Protein AF-A0A1F6GL13-F1 (afdb_monomer)

Structure (mmCIF, N/CA/C/O backbone):
data_AF-A0A1F6GL13-F1
#
_entry.id   AF-A0A1F6GL13-F1
#
loop_
_atom_site.group_PDB
_atom_site.id
_atom_site.type_symbol
_atom_site.label_atom_id
_atom_site.label_alt_id
_atom_site.label_comp_id
_atom_site.label_asym_id
_atom_site.label_entity_id
_atom_site.label_seq_id
_atom_site.pdbx_PDB_ins_code
_atom_site.Cartn_x
_atom_site.Cartn_y
_atom_site.Cartn_z
_atom_site.occupancy
_atom_site.B_iso_or_equiv
_atom_site.auth_seq_id
_atom_site.auth_comp_id
_atom_site.auth_asym_id
_atom_site.auth_atom_id
_atom_site.pdbx_PDB_model_num
ATOM 1 N N . MET A 1 1 ? 15.039 -23.334 -16.447 1.00 34.41 1 MET A N 1
ATOM 2 C CA . MET A 1 1 ? 13.831 -22.725 -17.042 1.00 34.41 1 MET A CA 1
ATOM 3 C C . MET A 1 1 ? 14.325 -21.442 -17.691 1.00 34.41 1 MET A C 1
ATOM 5 O O . MET A 1 1 ? 15.074 -20.741 -17.029 1.00 34.41 1 MET A O 1
ATOM 9 N N . ALA A 1 2 ? 14.119 -21.240 -18.992 1.00 30.17 2 ALA A N 1
ATOM 10 C CA . ALA A 1 2 ? 14.695 -20.088 -19.689 1.00 30.17 2 ALA A CA 1
ATOM 11 C C . ALA A 1 2 ? 13.962 -18.805 -19.269 1.00 30.17 2 ALA A C 1
ATOM 13 O O . ALA A 1 2 ? 12.734 -18.801 -19.251 1.00 30.17 2 ALA A O 1
ATOM 14 N N . PHE A 1 3 ? 14.716 -17.762 -18.923 1.00 38.62 3 PHE A N 1
ATOM 15 C CA . PHE A 1 3 ? 14.195 -16.425 -18.648 1.00 38.62 3 PHE A CA 1
ATOM 16 C C . PHE A 1 3 ? 13.663 -15.820 -19.950 1.00 38.62 3 PHE A C 1
ATOM 18 O O . PHE A 1 3 ? 14.332 -15.897 -20.984 1.00 38.62 3 PHE A O 1
ATOM 25 N N . GLN A 1 4 ? 12.459 -15.258 -19.911 1.00 42.59 4 GLN A N 1
ATOM 26 C CA . GLN A 1 4 ? 11.822 -14.644 -21.068 1.00 42.59 4 GLN A CA 1
ATOM 27 C C . GLN A 1 4 ? 11.869 -13.129 -20.866 1.00 42.59 4 GLN A C 1
ATOM 29 O O . GLN A 1 4 ? 11.060 -12.575 -20.135 1.00 42.59 4 GLN A O 1
ATOM 34 N N . ILE A 1 5 ? 12.871 -12.470 -21.456 1.00 47.72 5 ILE A N 1
ATOM 35 C CA . ILE A 1 5 ? 12.827 -11.013 -21.599 1.00 47.72 5 ILE A CA 1
ATOM 36 C C . ILE A 1 5 ? 11.862 -10.743 -22.741 1.00 47.72 5 ILE A C 1
ATOM 38 O O . ILE A 1 5 ? 12.074 -11.188 -23.870 1.00 47.72 5 ILE A O 1
ATOM 42 N N . ASN A 1 6 ? 10.772 -10.080 -22.402 1.00 52.25 6 ASN A N 1
ATOM 43 C CA . ASN A 1 6 ? 9.604 -9.965 -23.252 1.00 52.25 6 ASN A CA 1
ATOM 44 C C . ASN A 1 6 ? 9.789 -8.961 -24.406 1.00 52.25 6 ASN A C 1
ATOM 46 O O . ASN A 1 6 ? 9.224 -9.190 -25.475 1.00 52.25 6 ASN A O 1
ATOM 50 N N . SER A 1 7 ? 10.652 -7.942 -24.262 1.00 59.50 7 SER A N 1
ATOM 51 C CA . SER A 1 7 ? 10.962 -6.998 -25.347 1.00 59.50 7 SER A CA 1
ATOM 52 C C . SER A 1 7 ? 12.452 -6.621 -25.460 1.00 59.50 7 SER A C 1
ATOM 54 O O . SER A 1 7 ? 13.015 -5.989 -24.559 1.00 59.50 7 SER A O 1
ATOM 56 N N . PRO A 1 8 ? 13.104 -6.907 -26.607 1.00 63.91 8 PRO A N 1
ATOM 57 C CA . PRO A 1 8 ? 14.410 -6.347 -26.974 1.00 63.91 8 PRO A CA 1
ATOM 58 C C . PRO A 1 8 ? 14.454 -4.809 -26.975 1.00 63.91 8 PRO A C 1
ATOM 60 O O . PRO A 1 8 ? 15.525 -4.222 -26.835 1.00 63.91 8 PRO A O 1
ATOM 63 N N . GLU A 1 9 ? 13.302 -4.145 -27.106 1.00 64.25 9 GLU A N 1
ATOM 64 C CA . GLU A 1 9 ? 13.200 -2.684 -27.150 1.00 64.25 9 GLU A CA 1
ATOM 65 C C . GLU A 1 9 ? 13.456 -2.050 -25.779 1.00 64.25 9 GLU A C 1
ATOM 67 O O . GLU A 1 9 ? 14.081 -0.992 -25.700 1.00 64.25 9 GLU A O 1
ATOM 72 N N . LEU A 1 10 ? 13.023 -2.698 -24.690 1.00 66.06 10 LEU A N 1
ATOM 73 C CA . LEU A 1 10 ? 13.329 -2.247 -23.330 1.00 66.06 10 LEU A CA 1
ATOM 74 C C . LEU A 1 10 ? 14.827 -2.382 -23.027 1.00 66.06 10 LEU A C 1
ATOM 76 O O . LEU A 1 10 ? 15.403 -1.506 -22.392 1.00 66.06 10 LEU A O 1
ATOM 80 N N . LEU A 1 11 ? 15.496 -3.419 -23.534 1.00 62.91 11 LEU A N 1
ATOM 81 C CA . LEU A 1 11 ? 16.941 -3.595 -23.348 1.00 62.91 11 LEU A CA 1
ATOM 82 C C . LEU A 1 11 ? 17.763 -2.499 -24.040 1.00 62.91 11 LEU A C 1
ATOM 84 O O . LEU A 1 11 ? 18.617 -1.883 -23.407 1.00 62.91 11 LEU A O 1
ATOM 88 N N . ASP A 1 12 ? 17.454 -2.189 -25.301 1.00 64.44 12 ASP A N 1
ATOM 89 C CA . ASP A 1 12 ? 18.117 -1.111 -26.054 1.00 64.44 12 ASP A CA 1
ATOM 90 C C . ASP A 1 12 ? 17.902 0.278 -25.404 1.00 64.44 12 ASP A C 1
ATOM 92 O O . ASP A 1 12 ? 18.692 1.208 -25.585 1.00 64.44 12 ASP A O 1
ATOM 96 N N . ARG A 1 13 ? 16.832 0.461 -24.615 1.00 64.44 13 ARG A N 1
ATOM 97 C CA . ARG A 1 13 ? 16.617 1.675 -23.804 1.00 64.44 13 ARG A CA 1
ATOM 98 C C . ARG A 1 13 ? 17.527 1.721 -22.569 1.00 64.44 13 ARG A C 1
ATOM 100 O O . ARG A 1 13 ? 18.078 2.785 -22.293 1.00 64.44 13 ARG A O 1
ATOM 107 N N . LEU A 1 14 ? 17.725 0.603 -21.862 1.00 61.84 14 LEU A N 1
ATOM 108 C CA . LEU A 1 14 ? 18.570 0.556 -20.658 1.00 61.84 14 LEU A CA 1
ATOM 109 C C . LEU A 1 14 ? 20.015 0.959 -20.970 1.00 61.84 14 LEU A C 1
ATOM 111 O O . LEU A 1 14 ? 20.573 1.801 -20.267 1.00 61.84 14 LEU A O 1
ATOM 115 N N . ASP A 1 15 ? 20.574 0.423 -22.059 1.00 60.12 15 ASP A N 1
ATOM 116 C CA . ASP A 1 15 ? 21.943 0.717 -22.504 1.00 60.12 15 ASP A CA 1
ATOM 117 C C . ASP A 1 15 ? 22.133 2.199 -22.899 1.00 60.12 15 ASP A C 1
ATOM 119 O O . ASP A 1 15 ? 23.222 2.769 -22.752 1.00 60.12 15 ASP A O 1
ATOM 123 N N . ARG A 1 16 ? 21.064 2.872 -23.349 1.00 60.59 16 ARG A N 1
ATOM 124 C CA . ARG A 1 16 ? 21.069 4.315 -23.646 1.00 60.59 16 ARG A CA 1
ATOM 125 C C . ARG A 1 16 ? 20.916 5.179 -22.392 1.00 60.59 16 ARG A C 1
ATOM 127 O O . ARG A 1 16 ? 21.594 6.203 -22.283 1.00 60.59 16 ARG A O 1
ATOM 134 N N . GLU A 1 17 ? 20.098 4.752 -21.432 1.00 57.56 17 GLU A N 1
ATOM 135 C CA . GLU A 1 17 ? 19.858 5.466 -20.169 1.00 57.56 17 GLU A CA 1
ATOM 136 C C . GLU A 1 17 ? 21.070 5.419 -19.225 1.00 57.56 17 GLU A C 1
ATOM 138 O O . GLU A 1 17 ? 21.349 6.387 -18.509 1.00 57.56 17 GLU A O 1
ATOM 143 N N . THR A 1 18 ? 21.883 4.353 -19.301 1.00 50.44 18 THR A N 1
ATOM 144 C CA . THR A 1 18 ? 23.164 4.231 -18.577 1.00 50.44 18 THR A CA 1
ATOM 145 C C . THR A 1 18 ? 24.121 5.406 -18.776 1.00 50.44 18 THR A C 1
ATOM 147 O O . THR A 1 18 ? 25.038 5.581 -17.972 1.00 50.44 18 THR A O 1
ATOM 150 N N . ALA A 1 19 ? 23.916 6.228 -19.807 1.00 48.91 19 ALA A N 1
ATOM 151 C CA . ALA A 1 19 ? 24.748 7.381 -20.102 1.00 48.91 19 ALA A CA 1
ATOM 152 C C . ALA A 1 19 ? 24.324 8.690 -19.403 1.00 48.91 19 ALA A C 1
ATOM 154 O O . ALA A 1 19 ? 25.106 9.642 -19.468 1.00 48.91 19 ALA A O 1
ATOM 155 N N . ARG A 1 20 ? 23.125 8.803 -18.791 1.00 53.56 20 ARG A N 1
ATOM 156 C CA . ARG A 1 20 ? 22.569 10.135 -18.451 1.00 53.56 20 ARG A CA 1
ATOM 157 C C . ARG A 1 20 ? 22.087 10.387 -17.014 1.00 53.56 20 ARG A C 1
ATOM 159 O O . ARG A 1 20 ? 22.362 11.494 -16.559 1.00 53.56 20 ARG A O 1
ATOM 166 N N . GLN A 1 21 ? 21.489 9.455 -16.256 1.00 56.75 21 GLN A N 1
ATOM 167 C CA . GLN A 1 21 ? 21.133 9.684 -14.829 1.00 56.75 21 GLN A CA 1
ATOM 168 C C . GLN A 1 21 ? 21.087 8.380 -13.997 1.00 56.75 21 GLN A C 1
ATOM 170 O O . GLN A 1 21 ? 20.519 7.380 -14.425 1.00 56.75 21 GLN A O 1
ATOM 175 N N . SER A 1 22 ? 21.656 8.373 -12.781 1.00 57.56 22 SER A N 1
ATOM 176 C CA . SER A 1 22 ? 21.732 7.180 -11.905 1.00 57.56 22 SER A CA 1
ATOM 177 C C . SER A 1 22 ? 20.378 6.687 -11.381 1.00 57.56 22 SER A C 1
ATOM 179 O O . SER A 1 22 ? 20.183 5.488 -11.174 1.00 57.56 22 SER A O 1
ATOM 181 N N . ASP A 1 23 ? 19.447 7.612 -11.169 1.00 59.38 23 ASP A N 1
ATOM 182 C CA . ASP A 1 23 ? 18.213 7.363 -10.420 1.00 59.38 23 ASP A CA 1
ATOM 183 C C . ASP A 1 23 ? 17.126 6.749 -11.316 1.00 59.38 23 ASP A C 1
ATOM 185 O O . ASP A 1 23 ? 16.497 5.744 -10.970 1.00 59.38 23 ASP A O 1
ATOM 189 N N . LEU A 1 24 ? 16.984 7.276 -12.538 1.00 64.62 24 LEU A N 1
ATOM 190 C CA . LEU A 1 24 ? 16.091 6.717 -13.557 1.00 64.62 24 LEU A CA 1
ATOM 191 C C . LEU A 1 24 ? 16.556 5.337 -14.021 1.00 64.62 24 LEU A C 1
ATOM 193 O O . LEU A 1 24 ? 15.728 4.440 -14.175 1.00 64.62 24 LEU A O 1
ATOM 197 N N . ARG A 1 25 ? 17.875 5.127 -14.125 1.00 68.06 25 ARG A N 1
ATOM 198 C CA . ARG A 1 25 ? 18.467 3.827 -14.453 1.00 68.06 25 ARG A CA 1
ATOM 199 C C . ARG A 1 25 ? 17.975 2.721 -13.524 1.00 68.06 25 ARG A C 1
ATOM 201 O O . ARG A 1 25 ? 17.567 1.676 -14.005 1.00 68.06 25 ARG A O 1
ATOM 208 N N . THR A 1 26 ? 17.977 2.941 -12.212 1.00 68.81 26 THR A N 1
ATOM 209 C CA . THR A 1 26 ? 17.555 1.918 -11.236 1.00 68.81 26 THR A CA 1
ATOM 210 C C . THR A 1 26 ? 16.094 1.512 -11.436 1.00 68.81 26 THR A C 1
ATOM 212 O O . THR A 1 26 ? 15.756 0.328 -11.406 1.00 68.81 26 THR A O 1
ATOM 215 N N . SER A 1 27 ? 15.229 2.498 -11.670 1.00 72.44 27 SER A N 1
ATOM 216 C CA . SER A 1 27 ? 13.803 2.266 -11.916 1.00 72.44 27 SER A CA 1
ATOM 217 C C . SER A 1 27 ? 13.569 1.551 -13.246 1.00 72.44 27 SER A C 1
ATOM 219 O O . SER A 1 27 ? 12.725 0.663 -13.336 1.00 72.44 27 SER A O 1
ATOM 221 N N . PHE A 1 28 ? 14.355 1.900 -14.262 1.00 73.06 28 PHE A N 1
ATOM 222 C CA . PHE A 1 28 ? 14.303 1.275 -15.574 1.00 73.06 28 PHE A CA 1
ATOM 223 C C . PHE A 1 28 ? 14.865 -0.158 -15.560 1.00 73.06 28 PHE A C 1
ATOM 225 O O . PHE A 1 28 ? 14.285 -1.057 -16.161 1.00 73.06 28 PHE A O 1
ATOM 232 N N . GLU A 1 29 ? 15.935 -0.415 -14.802 1.00 73.50 29 GLU A N 1
ATOM 233 C CA . GLU A 1 29 ? 16.442 -1.764 -14.537 1.00 73.50 29 GLU A CA 1
ATOM 234 C C . GLU A 1 29 ? 15.354 -2.631 -13.896 1.00 73.50 29 GLU A C 1
ATOM 236 O O . GLU A 1 29 ? 15.165 -3.759 -14.327 1.00 73.50 29 GLU A O 1
ATOM 241 N N . ASN A 1 30 ? 14.587 -2.119 -12.928 1.00 75.50 30 ASN A N 1
ATOM 242 C CA . ASN A 1 30 ? 13.482 -2.888 -12.337 1.00 75.50 30 ASN A CA 1
ATOM 243 C C . ASN A 1 30 ? 12.411 -3.268 -13.368 1.00 75.50 30 ASN A C 1
ATOM 245 O O . ASN A 1 30 ? 11.858 -4.358 -13.273 1.00 75.50 30 ASN A O 1
ATOM 249 N N . LEU A 1 31 ? 12.139 -2.396 -14.345 1.00 76.75 31 LEU A N 1
ATOM 250 C CA . LEU A 1 31 ? 11.224 -2.691 -15.448 1.00 76.75 31 LEU A CA 1
ATOM 251 C C . LEU A 1 31 ? 11.778 -3.772 -16.377 1.00 76.75 31 LEU A C 1
ATOM 253 O O . LEU A 1 31 ? 11.081 -4.727 -16.688 1.00 76.75 31 LEU A O 1
ATOM 257 N N . VAL A 1 32 ? 13.043 -3.659 -16.779 1.00 72.06 32 VAL A N 1
ATOM 258 C CA . VAL A 1 32 ? 13.708 -4.648 -17.646 1.00 72.06 32 VAL A CA 1
ATOM 259 C C . VAL A 1 32 ? 13.832 -6.016 -16.975 1.00 72.06 32 VAL A C 1
ATOM 261 O O . VAL A 1 32 ? 13.806 -7.047 -17.643 1.00 72.06 32 VAL A O 1
ATOM 264 N N . LEU A 1 33 ? 14.022 -6.027 -15.658 1.00 71.75 33 LEU A N 1
ATOM 265 C CA . LEU A 1 33 ? 14.187 -7.243 -14.870 1.00 71.75 33 LEU A CA 1
ATOM 266 C C . LEU A 1 33 ? 12.856 -7.901 -14.500 1.00 71.75 33 LEU A C 1
ATOM 268 O O . LEU A 1 33 ? 12.884 -8.995 -13.947 1.00 71.75 33 LEU A O 1
ATOM 272 N N . GLU A 1 34 ? 11.724 -7.249 -14.771 1.00 75.88 34 GLU A N 1
ATOM 273 C CA . GLU A 1 34 ? 10.386 -7.705 -14.406 1.00 75.88 34 GLU A CA 1
ATOM 274 C C . GLU A 1 34 ? 9.991 -8.998 -15.133 1.00 75.88 34 GLU A C 1
ATOM 276 O O . GLU A 1 34 ? 9.597 -8.986 -16.295 1.00 75.88 34 GLU A O 1
ATOM 281 N N . GLU A 1 35 ? 10.051 -10.126 -14.424 1.00 71.94 35 GLU A N 1
ATOM 282 C CA . GLU A 1 35 ? 9.684 -11.443 -14.964 1.00 71.94 35 GLU A CA 1
ATOM 283 C C . GLU A 1 35 ? 8.168 -11.685 -14.975 1.00 71.94 35 GLU A C 1
ATOM 285 O O . GLU A 1 35 ? 7.681 -12.559 -15.697 1.00 71.94 35 GLU A O 1
ATOM 290 N N . HIS A 1 36 ? 7.408 -10.933 -14.172 1.00 72.31 36 HIS A N 1
ATOM 291 C CA . HIS A 1 36 ? 5.982 -11.190 -13.958 1.00 72.31 36 HIS A CA 1
ATOM 292 C C . HIS A 1 36 ? 5.100 -10.270 -14.799 1.00 72.31 36 HIS A C 1
ATOM 294 O O . HIS A 1 36 ? 3.879 -10.409 -14.745 1.00 72.31 36 HIS A O 1
ATOM 300 N N . LEU A 1 37 ? 5.682 -9.360 -15.587 1.00 79.38 37 LEU A N 1
ATOM 301 C CA . LEU A 1 37 ? 4.947 -8.477 -16.486 1.00 79.38 37 LEU A CA 1
ATOM 3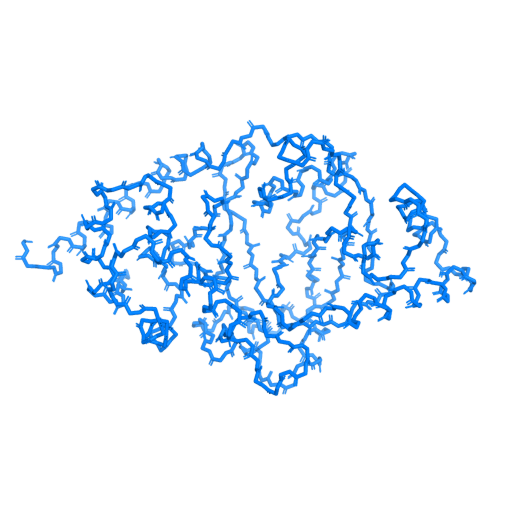02 C C . LEU A 1 37 ? 4.435 -9.268 -17.698 1.00 79.38 37 LEU A C 1
ATOM 304 O O . LEU A 1 37 ? 5.241 -9.779 -18.474 1.00 79.38 37 LEU A O 1
ATOM 308 N N . PRO A 1 38 ? 3.110 -9.385 -17.901 1.00 81.38 38 PRO A N 1
ATOM 309 C CA . PRO A 1 38 ? 2.587 -10.053 -19.088 1.00 81.38 38 PRO A CA 1
ATOM 310 C C . PRO A 1 38 ? 2.925 -9.280 -20.359 1.00 81.38 38 PRO A C 1
ATOM 312 O O . PRO A 1 38 ? 2.861 -8.049 -20.365 1.00 81.38 38 PRO A O 1
ATOM 315 N N . LEU A 1 39 ? 3.193 -10.009 -21.444 1.00 83.31 39 LEU A N 1
ATOM 316 C CA . LEU A 1 39 ? 3.513 -9.449 -22.761 1.00 83.31 39 LEU A CA 1
ATOM 317 C C . LEU A 1 39 ? 2.476 -8.418 -23.225 1.00 83.31 39 LEU A C 1
ATOM 319 O O . LEU A 1 39 ? 2.828 -7.365 -23.746 1.00 83.31 39 LEU A O 1
ATOM 323 N N . GLU A 1 40 ? 1.191 -8.691 -23.004 1.00 87.44 40 GLU A N 1
ATOM 324 C CA . GLU A 1 40 ? 0.100 -7.795 -23.387 1.00 87.44 40 GLU A CA 1
ATOM 325 C C . GLU A 1 40 ? 0.128 -6.480 -22.599 1.00 87.44 40 GLU A C 1
ATOM 327 O O . GLU A 1 40 ? -0.133 -5.412 -23.156 1.00 87.44 40 GLU A O 1
ATOM 332 N N . ARG A 1 41 ? 0.478 -6.549 -21.309 1.00 88.75 41 ARG A N 1
ATOM 333 C CA . ARG A 1 41 ? 0.603 -5.371 -20.444 1.00 88.75 41 ARG A CA 1
ATOM 334 C C . ARG A 1 41 ? 1.832 -4.550 -20.805 1.00 88.75 41 ARG A C 1
ATOM 336 O O . ARG A 1 41 ? 1.775 -3.324 -20.803 1.00 88.75 41 ARG A O 1
ATOM 343 N N . GLU A 1 42 ? 2.930 -5.225 -21.117 1.00 87.50 42 GLU A N 1
ATOM 344 C CA . GLU A 1 42 ? 4.151 -4.587 -21.589 1.00 87.50 42 GLU A CA 1
ATOM 345 C C . GLU A 1 42 ? 3.921 -3.842 -22.900 1.00 87.50 42 GLU A C 1
ATOM 347 O O . GLU A 1 42 ? 4.255 -2.664 -22.990 1.00 87.50 42 GLU A O 1
ATOM 352 N N . GLN A 1 43 ? 3.274 -4.479 -23.880 1.00 87.75 43 GLN A N 1
ATOM 353 C CA . GLN A 1 43 ? 2.963 -3.830 -25.152 1.00 87.75 43 GLN A CA 1
ATOM 354 C C . GLN A 1 43 ? 2.062 -2.607 -24.953 1.00 87.75 43 GLN A C 1
ATOM 356 O O . GLN A 1 43 ? 2.355 -1.542 -25.483 1.00 87.75 43 GLN A O 1
ATOM 361 N N . SER A 1 44 ? 1.011 -2.726 -24.137 1.00 91.19 44 SER A N 1
ATOM 362 C CA . SER A 1 44 ? 0.126 -1.599 -23.819 1.00 91.19 44 SER A CA 1
ATOM 363 C C . SER A 1 44 ? 0.876 -0.433 -23.158 1.00 91.19 44 SER A C 1
ATOM 365 O O . SER A 1 44 ? 0.644 0.733 -23.489 1.00 91.19 44 SER A O 1
ATOM 367 N N . TYR A 1 45 ? 1.831 -0.733 -22.271 1.00 90.44 45 TYR A N 1
ATOM 368 C CA . TYR A 1 45 ? 2.708 0.278 -21.685 1.00 90.44 45 TYR A CA 1
ATOM 369 C C . TYR A 1 45 ? 3.623 0.929 -22.728 1.00 90.44 45 TYR A C 1
ATOM 371 O O . TYR A 1 45 ? 3.743 2.149 -22.734 1.00 90.44 45 TYR A O 1
ATOM 379 N N . LEU A 1 46 ? 4.243 0.150 -23.618 1.00 87.00 46 LEU A N 1
ATOM 380 C CA . LEU A 1 46 ? 5.133 0.658 -24.670 1.00 87.00 46 LEU A CA 1
ATOM 381 C C . LEU A 1 46 ? 4.394 1.504 -25.716 1.00 87.00 46 LEU A C 1
ATOM 383 O O . LEU A 1 46 ? 4.953 2.486 -26.207 1.00 87.00 46 LEU A O 1
ATOM 387 N N . ASP A 1 47 ? 3.141 1.160 -26.012 1.00 88.88 47 ASP A N 1
ATOM 388 C CA . ASP A 1 47 ? 2.265 1.937 -26.890 1.00 88.88 47 ASP A CA 1
ATOM 389 C C . ASP A 1 47 ? 1.884 3.287 -26.254 1.00 88.88 47 ASP A C 1
ATOM 391 O O . ASP A 1 47 ? 1.737 4.286 -26.959 1.00 88.88 47 ASP A O 1
ATOM 395 N N . PHE A 1 48 ? 1.734 3.331 -24.922 1.00 90.06 48 PHE A N 1
ATOM 396 C CA . PHE A 1 48 ? 1.409 4.553 -24.176 1.00 90.06 48 PHE A CA 1
ATOM 397 C C . PHE A 1 48 ? 2.638 5.428 -23.902 1.00 90.06 48 PHE A C 1
ATOM 399 O O . PHE A 1 48 ? 2.584 6.650 -24.028 1.00 90.06 48 PHE A O 1
ATOM 406 N N . VAL A 1 49 ? 3.741 4.800 -23.498 1.00 85.12 49 VAL A N 1
ATOM 407 C CA . VAL A 1 49 ? 5.022 5.423 -23.165 1.00 85.12 49 VAL A CA 1
ATOM 408 C C . VAL A 1 49 ? 5.998 5.113 -24.306 1.00 85.12 49 VAL A C 1
ATOM 410 O O . VAL A 1 49 ? 6.792 4.157 -24.215 1.00 85.12 49 VAL A O 1
ATOM 413 N N . PRO A 1 50 ? 5.929 5.890 -25.410 1.00 70.56 50 PRO A N 1
ATOM 414 C CA . PRO A 1 50 ? 6.687 5.602 -26.613 1.00 70.56 50 PRO A CA 1
ATOM 415 C C . PRO A 1 50 ? 8.198 5.585 -26.337 1.00 70.56 50 PRO A C 1
ATOM 417 O O . PRO A 1 50 ? 8.658 6.171 -25.357 1.00 70.56 50 PRO A O 1
ATOM 420 N N . PRO A 1 51 ? 8.995 4.935 -27.204 1.00 58.97 51 PRO A N 1
ATOM 421 C CA . PRO A 1 51 ? 10.435 4.727 -27.012 1.00 58.97 51 PRO A CA 1
ATOM 422 C C . PRO A 1 51 ? 11.359 5.943 -27.017 1.00 58.97 51 PRO A C 1
ATOM 424 O O . PRO A 1 51 ? 12.559 5.787 -27.237 1.00 58.97 51 PRO A O 1
ATOM 427 N N . ASP A 1 52 ? 10.850 7.134 -26.728 1.00 59.50 52 ASP A N 1
ATOM 428 C CA . ASP A 1 52 ? 11.677 8.325 -26.617 1.00 59.50 52 ASP A CA 1
ATOM 429 C C . ASP A 1 52 ? 12.305 8.432 -25.216 1.00 59.50 52 ASP A C 1
ATOM 431 O O . ASP A 1 52 ? 11.624 8.625 -24.209 1.00 59.50 52 ASP A O 1
ATOM 435 N N . VAL A 1 53 ? 13.631 8.285 -25.161 1.00 53.84 53 VAL A N 1
ATOM 436 C CA . VAL A 1 53 ? 14.478 8.283 -23.950 1.00 53.84 53 VAL A CA 1
ATOM 437 C C . VAL A 1 53 ? 14.803 9.723 -23.521 1.00 53.84 53 VAL A C 1
ATOM 439 O O . VAL A 1 53 ? 15.944 10.080 -23.225 1.00 53.84 53 VAL A O 1
ATOM 442 N N . SER A 1 54 ? 13.810 10.605 -23.587 1.00 57.19 54 SER A N 1
ATOM 443 C CA . SER A 1 54 ? 13.968 11.983 -23.134 1.00 57.19 54 SER A CA 1
ATOM 444 C C . SER A 1 54 ? 13.734 12.069 -21.620 1.00 57.19 54 SER A C 1
ATOM 446 O O . SER A 1 54 ? 13.163 11.153 -21.020 1.00 57.19 54 SER A O 1
ATOM 448 N N . ASP A 1 55 ? 14.094 13.198 -21.000 1.00 59.66 55 ASP A N 1
ATOM 449 C CA . ASP A 1 55 ? 13.787 13.512 -19.590 1.00 59.66 55 ASP A CA 1
ATOM 450 C C . ASP A 1 55 ? 12.274 13.369 -19.250 1.00 59.66 55 ASP A C 1
ATOM 452 O O . ASP A 1 55 ? 11.865 13.439 -18.090 1.00 59.66 55 ASP A O 1
ATOM 456 N N . SER A 1 56 ? 11.425 13.152 -20.264 1.00 72.69 56 SER A N 1
ATOM 457 C CA . SER A 1 56 ? 9.995 12.883 -20.170 1.00 72.69 56 SER A CA 1
ATOM 458 C C . SER A 1 56 ? 9.594 11.478 -19.724 1.00 72.69 56 SER A C 1
ATOM 460 O O . SER A 1 56 ? 8.430 11.348 -19.355 1.00 72.69 56 SER A O 1
ATOM 462 N N . TRP A 1 57 ? 10.449 10.438 -19.740 1.00 78.19 57 TRP A N 1
ATOM 463 C CA . TRP A 1 57 ? 9.995 9.073 -19.369 1.00 78.19 57 TRP A CA 1
ATOM 464 C C . TRP A 1 57 ? 9.346 9.061 -17.981 1.00 78.19 57 TRP A C 1
ATOM 466 O O . TRP A 1 57 ? 8.257 8.520 -17.787 1.00 78.19 57 TRP A O 1
ATOM 476 N N . GLY A 1 58 ? 9.976 9.767 -17.037 1.00 79.69 58 GLY A N 1
ATOM 477 C CA . GLY A 1 58 ? 9.445 9.988 -15.699 1.00 79.69 58 GLY A CA 1
ATOM 478 C C . GLY A 1 58 ? 8.019 10.538 -15.700 1.00 79.69 58 GLY A C 1
ATOM 479 O O . GLY A 1 58 ? 7.151 10.026 -14.995 1.00 79.69 58 GLY A O 1
ATOM 480 N N . ALA A 1 59 ? 7.777 11.567 -16.513 1.00 83.75 59 ALA A N 1
ATOM 481 C CA . ALA A 1 59 ? 6.481 12.224 -16.645 1.00 83.75 59 ALA A CA 1
ATOM 482 C C . ALA A 1 59 ? 5.449 11.335 -17.357 1.00 83.75 59 ALA A C 1
ATOM 484 O O . ALA A 1 59 ? 4.343 11.171 -16.851 1.00 83.75 59 ALA A O 1
ATOM 485 N N . GLN A 1 60 ? 5.829 10.691 -18.461 1.00 86.94 60 GLN A N 1
ATOM 486 C CA . GLN A 1 60 ? 4.966 9.785 -19.223 1.00 86.94 60 GLN A CA 1
ATOM 487 C C . GLN A 1 60 ? 4.538 8.574 -18.393 1.00 86.94 60 GLN A C 1
ATOM 489 O O . GLN A 1 60 ? 3.389 8.150 -18.455 1.00 86.94 60 GLN A O 1
ATOM 494 N N . HIS A 1 61 ? 5.425 8.043 -17.547 1.00 87.25 61 HIS A N 1
ATOM 495 C CA . HIS A 1 61 ? 5.049 6.998 -16.599 1.00 87.25 61 HIS A CA 1
ATOM 496 C C . HIS A 1 61 ? 4.037 7.499 -15.563 1.00 87.25 61 HIS A C 1
ATOM 498 O O . HIS A 1 61 ? 3.117 6.772 -15.203 1.00 87.25 61 HIS A O 1
ATOM 504 N N . GLN A 1 62 ? 4.164 8.741 -15.077 1.00 88.12 62 GLN A N 1
ATOM 505 C CA . GLN A 1 62 ? 3.143 9.314 -14.188 1.00 88.12 62 GLN A CA 1
ATOM 506 C C . GLN A 1 62 ? 1.794 9.480 -14.897 1.00 88.12 62 GLN A C 1
ATOM 508 O O . GLN A 1 62 ? 0.761 9.231 -14.277 1.00 88.12 62 GLN A O 1
ATOM 513 N N . GLU A 1 63 ? 1.796 9.865 -16.174 1.00 91.31 63 GLU A N 1
ATOM 514 C CA . GLU A 1 63 ? 0.587 9.933 -17.003 1.00 91.31 63 GLU A CA 1
ATOM 515 C C . GLU A 1 63 ? -0.029 8.542 -17.193 1.00 91.31 63 GLU A C 1
ATOM 517 O O . GLU A 1 63 ? -1.216 8.364 -16.925 1.00 91.31 63 GLU A O 1
ATOM 522 N N . TYR A 1 64 ? 0.785 7.529 -17.507 1.00 92.69 64 TYR A N 1
ATOM 523 C CA . TYR A 1 64 ? 0.348 6.133 -17.579 1.00 92.69 64 TYR A CA 1
ATOM 524 C C . TYR A 1 64 ? -0.301 5.686 -16.265 1.00 92.69 64 TYR A C 1
ATOM 526 O O . TYR A 1 64 ? -1.404 5.139 -16.261 1.00 92.69 64 TYR A O 1
ATOM 534 N N . LEU A 1 65 ? 0.334 5.970 -15.122 1.00 92.00 65 LEU A N 1
ATOM 535 C CA . LEU A 1 65 ? -0.245 5.645 -13.823 1.00 92.00 65 LEU A CA 1
ATOM 536 C C . LEU A 1 65 ? -1.590 6.337 -13.621 1.00 92.00 65 LEU A C 1
ATOM 538 O O . LEU A 1 65 ? -2.513 5.688 -13.144 1.00 92.00 65 LEU A O 1
ATOM 542 N N . ALA A 1 66 ? -1.724 7.617 -13.965 1.00 91.62 66 ALA A N 1
ATOM 543 C CA . ALA A 1 66 ? -2.981 8.345 -13.817 1.00 91.62 66 ALA A CA 1
ATOM 544 C C . ALA A 1 66 ? -4.094 7.785 -14.724 1.00 91.62 66 ALA A C 1
ATOM 546 O O . ALA A 1 66 ? -5.240 7.678 -14.289 1.00 91.62 66 ALA A O 1
ATOM 547 N N . GLU A 1 67 ? -3.759 7.394 -15.955 1.00 92.81 67 GLU A N 1
ATOM 548 C CA . GLU A 1 67 ? -4.731 6.961 -16.965 1.00 92.81 67 GLU A CA 1
ATOM 549 C C . GLU A 1 67 ? -5.082 5.473 -16.926 1.00 92.81 67 GLU A C 1
ATOM 551 O O . GLU A 1 67 ? -6.153 5.093 -17.403 1.00 92.81 67 GLU A O 1
ATOM 556 N N . LYS A 1 68 ? -4.199 4.624 -16.393 1.00 92.94 68 LYS A N 1
ATOM 557 C CA . LYS A 1 68 ? -4.331 3.160 -16.483 1.00 92.94 68 LYS A CA 1
ATOM 558 C C . LYS A 1 68 ? -4.359 2.444 -15.139 1.00 92.94 68 LYS A C 1
ATOM 560 O O . LYS A 1 68 ? -4.907 1.344 -15.044 1.00 92.94 68 LYS A O 1
ATOM 565 N N . VAL A 1 69 ? -3.789 3.042 -14.090 1.00 91.00 69 VAL A N 1
ATOM 566 C CA . VAL A 1 69 ? -3.583 2.369 -12.794 1.00 91.00 69 VAL A CA 1
ATOM 567 C C . VAL A 1 69 ? -4.363 3.050 -11.664 1.00 91.00 69 VAL A C 1
ATOM 569 O O . VAL A 1 69 ? -5.171 2.420 -10.986 1.00 91.00 69 VAL A O 1
ATOM 572 N N . GLN A 1 70 ? -4.173 4.350 -11.465 1.00 90.56 70 GLN A N 1
ATOM 573 C CA . GLN A 1 70 ? -4.766 5.182 -10.411 1.00 90.56 70 GLN A CA 1
ATOM 574 C C . GLN A 1 70 ? -6.100 5.781 -10.870 1.00 90.56 70 GLN A C 1
ATOM 576 O O . GLN A 1 70 ? -6.335 6.985 -10.785 1.00 90.56 70 GLN A O 1
ATOM 581 N N . LEU A 1 71 ? -6.972 4.915 -11.385 1.00 88.81 71 LEU A N 1
ATOM 582 C CA . LEU A 1 71 ? -8.249 5.313 -11.965 1.00 88.81 71 LEU A CA 1
ATOM 583 C C . LEU A 1 71 ? -9.181 5.911 -10.909 1.00 88.81 71 LEU A C 1
ATOM 585 O O . LEU A 1 71 ? -9.170 5.504 -9.745 1.00 88.81 71 LEU A O 1
ATOM 589 N N . ALA A 1 72 ? -10.052 6.829 -11.326 1.00 85.19 72 ALA A N 1
ATOM 590 C CA . ALA A 1 72 ? -11.115 7.340 -10.468 1.00 85.19 72 ALA A CA 1
ATOM 591 C C . ALA A 1 72 ? -12.016 6.201 -9.957 1.00 85.19 72 ALA A C 1
ATOM 593 O O . ALA A 1 72 ? -12.232 5.196 -10.636 1.00 85.19 72 ALA A O 1
ATOM 594 N N . ASN A 1 73 ? -12.602 6.378 -8.771 1.00 76.19 73 ASN A N 1
ATOM 595 C CA . ASN A 1 73 ? -13.508 5.390 -8.170 1.00 76.19 73 ASN A CA 1
ATOM 596 C C . ASN A 1 73 ? -14.777 5.114 -9.005 1.00 76.19 73 ASN A C 1
ATOM 598 O O . ASN A 1 73 ? -15.416 4.084 -8.808 1.00 76.19 73 ASN A O 1
ATOM 602 N N . THR A 1 74 ? -15.123 6.011 -9.931 1.00 79.12 74 THR A N 1
ATOM 603 C CA . THR A 1 74 ? -16.237 5.893 -10.880 1.00 79.12 74 THR A CA 1
ATOM 604 C C . THR A 1 74 ? -15.868 5.169 -12.174 1.00 79.12 74 THR A C 1
ATOM 606 O O . THR A 1 74 ? -16.741 4.974 -13.020 1.00 79.12 74 THR A O 1
ATOM 609 N N . SER A 1 75 ? -14.603 4.780 -12.360 1.00 81.19 75 SER A N 1
ATOM 610 C CA . SER A 1 75 ? -14.171 4.057 -13.555 1.00 81.19 75 SER A CA 1
ATOM 611 C C . SER A 1 75 ? -14.889 2.711 -13.668 1.00 81.19 75 SER A C 1
ATOM 613 O O . SER A 1 75 ? -14.884 1.908 -12.734 1.00 81.19 75 SER A O 1
ATOM 615 N N . SER A 1 76 ? -15.478 2.445 -14.834 1.00 79.94 76 SER A N 1
ATOM 616 C CA . SER A 1 76 ? -16.076 1.146 -15.169 1.00 79.94 76 SER A CA 1
ATOM 617 C C . SER A 1 76 ? -15.027 0.079 -15.487 1.00 79.94 76 SER A C 1
ATOM 619 O O . SER A 1 76 ? -15.312 -1.115 -15.387 1.00 79.94 76 SER A O 1
ATOM 621 N N . THR A 1 77 ? -13.817 0.500 -15.853 1.00 84.75 77 THR A N 1
ATOM 622 C CA . THR A 1 77 ? -12.688 -0.382 -16.152 1.00 84.75 77 THR A CA 1
ATOM 623 C C . THR A 1 77 ? -11.816 -0.529 -14.903 1.00 84.75 77 THR A C 1
ATOM 625 O O . THR A 1 77 ? -11.522 0.484 -14.255 1.00 84.75 77 THR A O 1
ATOM 628 N N . PRO A 1 78 ? -11.402 -1.753 -14.525 1.00 87.19 78 PRO A N 1
ATOM 629 C CA . PRO A 1 78 ? -10.437 -1.935 -13.449 1.00 87.19 78 PRO A CA 1
ATOM 630 C C . PRO A 1 78 ? -9.046 -1.424 -13.866 1.00 87.19 78 PRO A C 1
ATOM 632 O O . PRO A 1 78 ? -8.772 -1.314 -15.062 1.00 87.19 78 PRO A O 1
ATOM 635 N N . PRO A 1 79 ? -8.150 -1.157 -12.899 1.00 90.75 79 PRO A N 1
ATOM 636 C CA . PRO A 1 79 ? -6.748 -0.884 -13.193 1.00 90.75 79 PRO A CA 1
ATOM 637 C C . PRO A 1 79 ? -6.123 -1.963 -14.078 1.00 90.75 79 PRO A C 1
ATOM 639 O O . PRO A 1 79 ? -6.425 -3.151 -13.937 1.00 90.75 79 PRO A O 1
ATOM 642 N N . GLU A 1 80 ? -5.215 -1.550 -14.954 1.00 91.12 80 GLU A N 1
ATOM 643 C CA . GLU A 1 80 ? -4.651 -2.398 -16.005 1.00 91.12 80 GLU A CA 1
ATOM 644 C C . GLU A 1 80 ? -3.924 -3.649 -15.487 1.00 91.12 80 GLU A C 1
ATOM 646 O O . GLU A 1 80 ? -3.991 -4.708 -16.110 1.00 91.12 80 GLU A O 1
ATOM 651 N N . CYS A 1 81 ? -3.330 -3.588 -14.292 1.00 85.94 81 CYS A N 1
ATOM 652 C CA . CYS A 1 81 ? -2.719 -4.746 -13.630 1.00 85.94 81 CYS A CA 1
ATOM 653 C C . CYS A 1 81 ? -3.688 -5.914 -13.385 1.00 85.94 81 CYS A C 1
ATOM 655 O O . CYS A 1 81 ? -3.258 -7.051 -13.225 1.00 85.94 81 CYS A O 1
ATOM 657 N N . PHE A 1 82 ? -4.996 -5.647 -13.352 1.00 86.69 82 PHE A N 1
ATOM 658 C CA . PHE A 1 82 ? -6.039 -6.662 -13.198 1.00 86.69 82 PHE A CA 1
ATOM 659 C C . PHE A 1 82 ? -6.676 -7.082 -14.531 1.00 86.69 82 PHE A C 1
ATOM 661 O O . PHE A 1 82 ? -7.427 -8.056 -14.553 1.00 86.69 82 PHE A O 1
ATOM 668 N N . LEU A 1 83 ? -6.407 -6.359 -15.626 1.00 86.44 83 LEU A N 1
ATOM 669 C CA . LEU A 1 83 ? -6.818 -6.741 -16.985 1.00 86.44 83 LEU A CA 1
ATOM 670 C C . LEU A 1 83 ? -5.876 -7.794 -17.569 1.00 86.44 83 LEU A C 1
ATOM 672 O O . LEU A 1 83 ? -6.324 -8.729 -18.229 1.00 86.44 83 LEU A O 1
ATOM 676 N N . TYR A 1 84 ? -4.589 -7.652 -17.263 1.00 82.12 84 TYR A N 1
ATOM 677 C CA . TYR A 1 84 ? -3.524 -8.561 -17.663 1.00 82.12 84 TYR A CA 1
ATOM 678 C C . TYR A 1 84 ? -2.859 -9.116 -16.399 1.00 82.12 84 TYR A C 1
ATOM 680 O O . TYR A 1 84 ? -1.782 -8.653 -16.016 1.00 82.12 84 TYR A O 1
ATOM 688 N N . PRO A 1 85 ? -3.515 -10.041 -15.676 1.00 69.12 85 PRO A N 1
ATOM 689 C CA . PRO A 1 85 ? -2.910 -10.616 -14.489 1.00 69.12 85 PRO A CA 1
ATOM 690 C C . PRO A 1 85 ? -1.688 -11.445 -14.886 1.00 69.12 85 PRO A C 1
ATOM 692 O O . PRO A 1 85 ? -1.746 -12.237 -15.832 1.00 69.12 85 PRO A O 1
ATOM 695 N N . ALA A 1 86 ? -0.596 -11.297 -14.134 1.00 65.81 86 ALA A N 1
ATOM 696 C CA . ALA A 1 86 ? 0.536 -12.211 -14.235 1.00 65.81 86 ALA A CA 1
ATOM 697 C C . ALA A 1 86 ? 0.054 -13.663 -14.056 1.00 65.81 86 ALA A C 1
ATOM 699 O O . ALA A 1 86 ? -0.914 -13.906 -13.325 1.00 65.81 86 ALA A O 1
ATOM 700 N N . SER A 1 87 ? 0.714 -14.604 -14.746 1.00 56.59 87 SER A N 1
ATOM 701 C CA . SER A 1 87 ? 0.477 -16.064 -14.737 1.00 56.59 87 SER A CA 1
ATOM 702 C C . SER A 1 87 ? -0.114 -16.573 -13.413 1.00 56.59 87 SER A C 1
ATOM 704 O O . SER A 1 87 ? 0.323 -16.103 -12.359 1.00 56.59 87 SER A O 1
ATOM 706 N N . PRO A 1 88 ? -1.092 -17.510 -13.413 1.00 53.03 88 PRO A N 1
ATOM 707 C CA . PRO A 1 88 ? -1.987 -17.723 -12.284 1.00 53.03 88 PRO A CA 1
ATOM 708 C C . PRO A 1 88 ? -1.233 -17.859 -10.969 1.00 53.03 88 PRO A C 1
ATOM 710 O O . PRO A 1 88 ? -0.619 -18.888 -10.681 1.00 53.03 88 PRO A O 1
ATOM 713 N N . SER A 1 89 ? -1.309 -16.801 -10.161 1.00 52.25 89 SER A N 1
ATOM 714 C CA . SER A 1 89 ? -0.704 -16.788 -8.841 1.00 52.25 89 SER A CA 1
ATOM 715 C C . SER A 1 89 ? -1.199 -18.022 -8.061 1.00 52.25 89 SER A C 1
ATOM 717 O O . SER A 1 89 ? -2.388 -18.368 -8.141 1.00 52.25 89 SER A O 1
ATOM 719 N N . PRO A 1 90 ? -0.354 -18.719 -7.277 1.00 51.03 90 PRO A N 1
ATOM 720 C CA . PRO A 1 90 ? -0.754 -19.871 -6.467 1.00 51.03 90 PRO A CA 1
ATOM 721 C C . PRO A 1 90 ? -1.844 -19.526 -5.450 1.00 51.03 90 PRO A C 1
ATOM 723 O O . PRO A 1 90 ? -2.436 -20.438 -4.875 1.00 51.03 90 PRO A O 1
ATOM 726 N N . VAL A 1 91 ? -2.158 -18.233 -5.296 1.00 53.84 91 VAL A N 1
ATOM 727 C CA . VAL A 1 91 ? -3.342 -17.670 -4.634 1.00 53.84 91 VAL A CA 1
ATOM 728 C C . VAL A 1 91 ? -4.670 -18.274 -5.142 1.00 53.84 91 VAL A C 1
ATOM 730 O O . VAL A 1 91 ? -5.697 -18.182 -4.476 1.00 53.84 91 VAL A O 1
ATOM 733 N N . THR A 1 92 ? -4.649 -18.993 -6.265 1.00 51.50 92 THR A N 1
ATOM 734 C CA . THR A 1 92 ? -5.775 -19.752 -6.830 1.00 51.50 92 THR A CA 1
ATOM 735 C C . THR A 1 92 ? -6.160 -21.040 -6.082 1.00 51.50 92 THR A C 1
ATOM 737 O O . THR A 1 92 ? -7.221 -21.599 -6.369 1.00 51.50 92 THR A O 1
ATOM 740 N N . LYS A 1 93 ? -5.381 -21.528 -5.103 1.00 53.66 93 LYS A N 1
ATOM 741 C CA . LYS A 1 93 ? -5.782 -22.710 -4.308 1.00 53.66 93 LYS A CA 1
ATOM 742 C C . LYS A 1 93 ? -6.782 -22.336 -3.203 1.00 53.66 93 LYS A C 1
ATOM 744 O O . LYS A 1 93 ? -6.540 -21.421 -2.424 1.00 53.66 93 LYS A O 1
ATOM 749 N N . GLU A 1 94 ? -7.865 -23.114 -3.074 1.00 51.94 94 GLU A N 1
ATOM 750 C CA . GLU A 1 94 ? -8.914 -23.011 -2.030 1.00 51.94 94 GLU A CA 1
ATOM 751 C C . GLU A 1 94 ? -8.373 -22.768 -0.603 1.00 51.94 94 GLU A C 1
ATOM 753 O O . GLU A 1 94 ? -8.988 -22.032 0.169 1.00 51.94 94 GLU A O 1
ATOM 758 N N . LEU A 1 95 ? -7.189 -23.309 -0.277 1.00 48.41 95 LEU A N 1
ATOM 759 C CA . LEU A 1 95 ? -6.494 -23.116 1.005 1.00 48.41 95 LEU A CA 1
ATOM 760 C C . LEU A 1 95 ? -6.180 -21.646 1.353 1.00 48.41 95 LEU A C 1
ATOM 762 O O . LEU A 1 95 ? -5.947 -21.342 2.521 1.00 48.41 95 LEU A O 1
ATOM 766 N N . ILE A 1 96 ? -6.173 -20.733 0.378 1.00 62.38 96 ILE A N 1
ATOM 767 C CA . ILE A 1 96 ? -5.758 -19.335 0.576 1.00 62.38 96 ILE A CA 1
ATOM 768 C C . ILE A 1 96 ? -6.962 -18.413 0.841 1.00 62.38 96 ILE A C 1
ATOM 770 O O . ILE A 1 96 ? -6.797 -17.346 1.426 1.00 62.38 96 ILE A O 1
ATOM 774 N N . LYS A 1 97 ? -8.203 -18.847 0.561 1.00 64.25 97 LYS A N 1
ATOM 775 C CA . LYS A 1 97 ? -9.419 -18.043 0.826 1.00 64.25 97 LYS A CA 1
ATOM 776 C C . LYS A 1 97 ? -9.617 -17.708 2.311 1.00 64.25 97 LYS A C 1
ATOM 778 O O . LYS A 1 97 ? -10.197 -16.670 2.626 1.00 64.25 97 LYS A O 1
ATOM 783 N N . ASN A 1 98 ? -9.118 -18.567 3.203 1.00 72.00 98 ASN A N 1
ATOM 784 C CA . ASN A 1 98 ? -9.170 -18.369 4.656 1.00 72.00 98 ASN A CA 1
ATOM 785 C C . ASN A 1 98 ? -7.994 -17.545 5.196 1.00 72.00 98 ASN A C 1
ATOM 787 O O . ASN A 1 98 ? -7.969 -17.227 6.385 1.00 72.00 98 ASN A O 1
ATOM 791 N N . GLN A 1 99 ? -7.007 -17.213 4.361 1.00 84.81 99 GLN A N 1
ATOM 792 C CA . GLN A 1 99 ? -5.909 -16.366 4.799 1.00 84.81 99 GLN A CA 1
ATOM 793 C C . GLN A 1 99 ? -6.384 -14.930 4.974 1.00 84.81 99 GLN A C 1
ATOM 795 O O . GLN A 1 99 ? -7.301 -14.452 4.304 1.00 84.81 99 GLN A O 1
ATOM 800 N N . HIS A 1 100 ? -5.737 -14.243 5.903 1.00 91.12 100 HIS A N 1
ATOM 801 C CA . HIS A 1 100 ? -5.936 -12.826 6.115 1.00 91.12 100 HIS A CA 1
ATOM 802 C C . HIS A 1 100 ? -4.850 -12.047 5.391 1.00 91.12 100 HIS A C 1
ATOM 804 O O . HIS A 1 100 ? -3.661 -12.353 5.513 1.00 91.12 100 HIS A O 1
ATOM 810 N N . LEU A 1 101 ? -5.276 -11.016 4.677 1.00 91.88 101 LEU A N 1
ATOM 811 C CA . LEU A 1 101 ? -4.386 -9.995 4.158 1.00 91.88 101 LEU A CA 1
ATOM 812 C C . LEU A 1 101 ? -4.101 -8.971 5.258 1.00 91.88 101 LEU A C 1
ATOM 814 O O . LEU A 1 101 ? -4.883 -8.819 6.205 1.00 91.88 101 LEU A O 1
ATOM 818 N N . ALA A 1 102 ? -2.970 -8.294 5.131 1.00 93.94 102 ALA A N 1
ATOM 819 C CA . ALA A 1 102 ? -2.527 -7.213 5.988 1.00 93.94 102 ALA A CA 1
ATOM 820 C C . ALA A 1 102 ? -2.143 -6.007 5.133 1.00 93.94 102 ALA A C 1
ATOM 822 O O . ALA A 1 102 ? -1.431 -6.149 4.137 1.00 93.94 102 ALA A O 1
ATOM 823 N N . ARG A 1 103 ? -2.610 -4.828 5.538 1.00 93.50 103 ARG A N 1
ATOM 824 C CA . ARG A 1 103 ? -2.372 -3.567 4.832 1.00 93.50 103 ARG A CA 1
ATOM 825 C C . ARG A 1 103 ? -2.045 -2.469 5.832 1.00 93.50 103 ARG A C 1
ATOM 827 O O . ARG A 1 103 ? -2.811 -2.259 6.773 1.00 93.50 103 ARG A O 1
ATOM 834 N N . LEU A 1 104 ? -0.934 -1.773 5.612 1.00 94.25 104 LEU A N 1
ATOM 835 C CA . LEU A 1 104 ? -0.531 -0.614 6.402 1.00 94.25 104 LEU A CA 1
ATOM 836 C C . LEU A 1 104 ? -0.896 0.669 5.654 1.00 94.25 104 LEU A C 1
ATOM 838 O O . LEU A 1 104 ? -0.443 0.886 4.535 1.00 94.25 104 LEU A O 1
ATOM 842 N N . GLU A 1 105 ? -1.683 1.534 6.281 1.00 93.31 105 GLU A N 1
ATOM 843 C CA . GLU A 1 105 ? -2.126 2.793 5.685 1.00 93.31 105 GLU A CA 1
ATOM 844 C C . GLU A 1 105 ? -1.725 3.988 6.531 1.00 93.31 105 GLU A C 1
ATOM 846 O O . GLU A 1 105 ? -1.862 3.964 7.753 1.00 93.31 105 GLU A O 1
ATOM 851 N N . SER A 1 106 ? -1.307 5.065 5.871 1.00 92.75 106 SER A N 1
ATOM 852 C CA . SER A 1 106 ? -1.196 6.369 6.512 1.00 92.75 106 SER A CA 1
ATOM 853 C C . SER A 1 106 ? -2.584 6.897 6.880 1.00 92.75 106 SER A C 1
ATOM 855 O O . SER A 1 106 ? -3.521 6.823 6.088 1.00 92.75 106 SER A O 1
ATOM 857 N N . LEU A 1 107 ? -2.708 7.497 8.064 1.00 93.38 107 LEU A N 1
ATOM 858 C CA . LEU A 1 107 ? -3.919 8.208 8.487 1.00 93.38 107 LEU A CA 1
ATOM 859 C C . LEU A 1 107 ? -3.969 9.660 7.988 1.00 93.38 107 LEU A C 1
ATOM 861 O O . LEU A 1 107 ? -4.978 10.347 8.160 1.00 93.38 107 LEU A O 1
ATOM 865 N N . GLU A 1 108 ? -2.911 10.149 7.339 1.00 90.00 108 GLU A N 1
ATOM 866 C CA . GLU A 1 108 ? -2.881 11.518 6.823 1.00 90.00 108 GLU A CA 1
ATOM 867 C C . GLU A 1 108 ? -3.973 11.825 5.786 1.00 90.00 108 GLU A C 1
ATOM 869 O O . GLU A 1 108 ? -4.553 12.912 5.866 1.00 90.00 108 GLU A O 1
ATOM 874 N N . PRO A 1 109 ? -4.309 10.936 4.827 1.00 85.25 109 PRO A N 1
ATOM 875 C CA . PRO A 1 109 ? -5.397 11.193 3.886 1.00 85.25 109 PRO A CA 1
ATOM 876 C C . PRO A 1 109 ? -6.747 11.389 4.583 1.00 85.25 109 PRO A C 1
ATOM 878 O O . PRO A 1 109 ? -7.510 12.271 4.187 1.00 85.25 109 PRO A O 1
ATOM 881 N N . LEU A 1 110 ? -7.017 10.632 5.651 1.00 83.62 110 LEU A N 1
ATOM 882 C CA . LEU A 1 110 ? -8.236 10.770 6.450 1.00 83.62 110 LEU A CA 1
ATOM 883 C C . LEU A 1 110 ? -8.296 12.139 7.145 1.00 83.62 110 LEU A C 1
ATOM 885 O O . LEU A 1 110 ? -9.334 12.794 7.147 1.00 83.62 110 LEU A O 1
ATOM 889 N N . HIS A 1 111 ? -7.164 12.609 7.670 1.00 84.25 111 HIS A N 1
ATOM 890 C CA . HIS A 1 111 ? -7.054 13.930 8.289 1.00 84.25 111 HIS A CA 1
ATOM 891 C C . HIS A 1 111 ? -7.157 15.081 7.276 1.00 84.25 111 HIS A C 1
ATOM 893 O O . HIS A 1 111 ? -7.801 16.091 7.540 1.00 84.25 111 HIS A O 1
ATOM 899 N N . ARG A 1 112 ? -6.519 14.961 6.105 1.00 84.06 112 ARG A N 1
ATOM 900 C CA . ARG A 1 112 ? -6.491 16.041 5.102 1.00 84.06 112 ARG A CA 1
ATOM 901 C C . ARG A 1 112 ? -7.770 16.126 4.271 1.00 84.06 112 ARG A C 1
ATOM 903 O O . ARG A 1 112 ? -8.176 17.228 3.916 1.00 84.06 112 ARG A O 1
ATOM 910 N N . ARG A 1 113 ? -8.364 14.982 3.919 1.00 78.19 113 ARG A N 1
ATOM 911 C CA . ARG A 1 113 ? -9.482 14.888 2.962 1.00 78.19 113 ARG A CA 1
ATOM 912 C C . ARG A 1 113 ? -10.717 14.204 3.538 1.00 78.19 113 ARG A C 1
ATOM 914 O O . ARG A 1 113 ? -11.823 14.652 3.276 1.00 78.19 113 ARG A O 1
ATOM 921 N N . GLY A 1 114 ? -10.544 13.204 4.397 1.00 70.19 114 GLY A N 1
ATOM 922 C CA . GLY A 1 114 ? -11.639 12.421 4.986 1.00 70.19 114 GLY A CA 1
ATOM 923 C C . GLY A 1 114 ? -12.411 13.099 6.127 1.00 70.19 114 GLY A C 1
ATOM 924 O O . GLY A 1 114 ? -12.885 12.430 7.041 1.00 70.19 114 GLY A O 1
ATOM 925 N N . GLY A 1 115 ? -12.495 14.431 6.122 1.00 73.25 115 GLY A N 1
ATOM 926 C CA . GLY A 1 115 ? -13.405 15.184 6.990 1.00 73.25 115 GLY A CA 1
ATOM 927 C C . GLY A 1 115 ? -13.038 15.278 8.476 1.00 73.25 115 GLY A C 1
ATOM 928 O O . GLY A 1 115 ? -13.712 16.016 9.196 1.00 73.25 115 GLY A O 1
ATOM 929 N N . TYR A 1 116 ? -11.981 14.616 8.957 1.00 84.31 116 TYR A N 1
ATOM 930 C CA . TYR A 1 116 ? -11.551 14.760 10.351 1.00 84.31 116 TYR A CA 1
ATOM 931 C C . TYR A 1 116 ? -11.020 16.181 10.616 1.00 84.31 116 TYR A C 1
ATOM 933 O O . TYR A 1 116 ? -10.284 16.743 9.808 1.00 84.31 116 TYR A O 1
ATOM 941 N N . ARG A 1 117 ? -11.432 16.794 11.734 1.00 84.19 117 ARG A N 1
ATOM 942 C CA . ARG A 1 117 ? -11.119 18.200 12.073 1.00 84.19 117 ARG A CA 1
ATOM 943 C C . ARG A 1 117 ? -10.214 18.377 13.299 1.00 84.19 117 ARG A C 1
ATOM 945 O O . ARG A 1 117 ? -9.815 19.502 13.574 1.00 84.19 117 ARG A O 1
ATOM 952 N N . GLY A 1 118 ? -9.927 17.306 14.040 1.00 88.50 118 GLY A N 1
ATOM 953 C CA . GLY A 1 118 ? -8.975 17.330 15.159 1.00 88.50 118 GLY A CA 1
ATOM 954 C C . GLY A 1 118 ? -7.530 17.163 14.685 1.00 88.50 118 GLY A C 1
ATOM 955 O O . GLY A 1 118 ? -7.282 17.050 13.487 1.00 88.50 118 GLY A O 1
ATOM 956 N N . SER A 1 119 ? -6.582 17.085 15.620 1.00 93.62 119 SER A N 1
ATOM 957 C CA . SER A 1 119 ? -5.180 16.807 15.289 1.00 93.62 119 SER A CA 1
ATOM 958 C C . SER A 1 119 ? -4.948 15.336 14.912 1.00 93.62 119 SER A C 1
ATOM 960 O O . SER A 1 119 ? -5.746 14.457 15.237 1.00 93.62 119 SER A O 1
ATOM 962 N N . LEU A 1 120 ? -3.814 15.026 14.272 1.00 93.06 120 LEU A N 1
ATOM 963 C CA . LEU A 1 120 ? -3.412 13.631 14.026 1.00 93.06 120 LEU A CA 1
ATOM 964 C C . LEU A 1 120 ? -3.273 12.821 15.328 1.00 93.06 120 LEU A C 1
ATOM 966 O O . LEU A 1 120 ? -3.593 11.636 15.335 1.00 93.06 120 LEU A O 1
ATOM 970 N N . ASN A 1 121 ? -2.857 13.459 16.427 1.00 95.12 121 ASN A N 1
ATOM 971 C CA . ASN A 1 121 ? -2.790 12.817 17.741 1.00 95.12 121 ASN A CA 1
ATOM 972 C C . ASN A 1 121 ? -4.183 12.434 18.243 1.00 95.12 121 ASN A C 1
ATOM 974 O O . ASN A 1 121 ? -4.381 11.302 18.676 1.00 95.12 121 ASN A O 1
ATOM 978 N N . ASP A 1 122 ? -5.157 13.336 18.113 1.00 95.00 122 ASP A N 1
ATOM 979 C CA . ASP A 1 122 ? -6.544 13.064 18.506 1.00 95.00 122 ASP A CA 1
ATOM 980 C C . ASP A 1 122 ? -7.162 11.952 17.646 1.00 95.00 122 ASP A C 1
ATOM 982 O O . ASP A 1 122 ? -7.969 11.157 18.129 1.00 95.00 122 ASP A O 1
ATOM 986 N N . LEU A 1 123 ? -6.787 11.880 16.362 1.00 95.00 123 LEU A N 1
ATOM 987 C CA . LEU A 1 123 ? -7.244 10.831 15.451 1.00 95.00 123 LEU A CA 1
ATOM 988 C C . LEU A 1 123 ? -6.686 9.465 15.853 1.00 95.00 123 LEU A C 1
ATOM 990 O O . LEU A 1 123 ? -7.442 8.499 15.941 1.00 95.00 123 LEU A O 1
ATOM 994 N N . VAL A 1 124 ? -5.380 9.389 16.123 1.00 96.75 124 VAL A N 1
ATOM 995 C CA . VAL A 1 124 ? -4.745 8.153 16.594 1.00 96.75 124 VAL A CA 1
ATOM 996 C C . VAL A 1 124 ? -5.332 7.732 17.939 1.00 96.75 124 VAL A C 1
ATOM 998 O O . VAL A 1 124 ? -5.747 6.582 18.068 1.00 96.75 124 VAL A O 1
ATOM 1001 N N . GLN A 1 125 ? -5.474 8.658 18.893 1.00 96.50 125 GLN A N 1
ATOM 1002 C CA . GLN A 1 125 ? -6.075 8.361 20.194 1.00 96.50 125 GLN A CA 1
ATOM 1003 C C . GLN A 1 125 ? -7.506 7.834 20.048 1.00 96.50 125 GLN A C 1
ATOM 1005 O O . GLN A 1 125 ? -7.871 6.847 20.681 1.00 96.50 125 GLN A O 1
ATOM 1010 N N . PHE A 1 126 ? -8.305 8.429 19.157 1.00 95.62 126 PHE A N 1
ATOM 1011 C CA . PHE A 1 126 ? -9.654 7.946 18.872 1.00 95.62 126 PHE A CA 1
ATOM 1012 C C . PHE A 1 126 ? -9.659 6.502 18.334 1.00 95.62 126 PHE A C 1
ATOM 1014 O O . PHE A 1 126 ? -10.499 5.696 18.738 1.00 95.62 126 PHE A O 1
ATOM 1021 N N . PHE A 1 127 ? -8.715 6.149 17.455 1.00 96.81 127 PHE A N 1
ATOM 1022 C CA . PHE A 1 127 ? -8.580 4.782 16.941 1.00 96.81 127 PHE A CA 1
ATOM 1023 C C . PHE A 1 127 ? -8.156 3.807 18.046 1.00 96.81 127 PHE A C 1
ATOM 1025 O O . PHE A 1 127 ? -8.708 2.710 18.128 1.00 96.81 127 PHE A O 1
ATOM 1032 N N . GLU A 1 128 ? -7.226 4.199 18.918 1.00 96.94 128 GLU A N 1
ATOM 1033 C CA . GLU A 1 128 ? -6.822 3.392 20.075 1.00 96.94 128 GLU A CA 1
ATOM 1034 C C . GLU A 1 128 ? -7.988 3.151 21.039 1.00 96.94 128 GLU A C 1
ATOM 1036 O O . GLU A 1 128 ? -8.205 2.026 21.490 1.00 96.94 128 GLU A O 1
ATOM 1041 N N . ASP A 1 129 ? -8.766 4.190 21.335 1.00 96.38 129 ASP A N 1
ATOM 1042 C CA . ASP A 1 129 ? -9.896 4.111 22.259 1.00 96.38 129 ASP A CA 1
ATOM 1043 C C . ASP A 1 129 ? -11.045 3.267 21.699 1.00 96.38 129 ASP A C 1
ATOM 1045 O O . ASP A 1 129 ? -11.743 2.596 22.464 1.00 96.38 129 ASP A O 1
ATOM 1049 N N . TYR A 1 130 ? -11.225 3.264 20.374 1.00 96.69 130 TYR A N 1
ATOM 1050 C CA . TYR A 1 130 ? -12.124 2.338 19.684 1.00 96.69 130 TYR A CA 1
ATOM 1051 C C . TYR A 1 130 ? -11.607 0.894 19.735 1.00 96.69 130 TYR A C 1
ATOM 1053 O O . TYR A 1 130 ? -12.380 -0.034 19.958 1.00 96.69 130 TYR A O 1
ATOM 1061 N N . LEU A 1 131 ? -10.300 0.675 19.560 1.00 96.88 131 LEU A N 1
ATOM 1062 C CA . LEU A 1 131 ? -9.711 -0.665 19.642 1.00 96.88 131 LEU A CA 1
ATOM 1063 C C . LEU A 1 131 ? -9.836 -1.278 21.044 1.00 96.88 131 LEU A C 1
ATOM 1065 O O . LEU A 1 131 ? -10.033 -2.490 21.145 1.00 96.88 131 LEU A O 1
ATOM 1069 N N . LYS A 1 132 ? -9.756 -0.454 22.098 1.00 96.62 132 LYS A N 1
ATOM 1070 C CA . LYS A 1 132 ? -9.947 -0.863 23.501 1.00 96.62 132 LYS A CA 1
ATOM 1071 C C . LYS A 1 132 ? -11.401 -1.203 23.830 1.00 96.62 132 LYS A C 1
ATOM 1073 O O . LYS A 1 132 ? -11.638 -2.070 24.664 1.00 96.62 132 LYS A O 1
ATOM 1078 N N . ASP A 1 133 ? -12.358 -0.537 23.185 1.00 95.19 133 ASP A N 1
ATOM 1079 C CA . ASP A 1 133 ? -13.787 -0.749 23.411 1.00 95.19 133 ASP A CA 1
ATOM 1080 C C . ASP A 1 133 ? -14.593 -0.606 22.115 1.00 95.19 133 ASP A C 1
ATOM 1082 O O . ASP A 1 133 ? -15.111 0.461 21.773 1.00 95.19 133 ASP A O 1
ATOM 1086 N N . ARG A 1 134 ? -14.703 -1.724 21.392 1.00 94.12 134 ARG A N 1
ATOM 1087 C CA . ARG A 1 134 ? -15.442 -1.808 20.124 1.00 94.12 134 ARG A CA 1
ATOM 1088 C C . ARG A 1 134 ? -16.957 -1.895 20.301 1.00 94.12 134 ARG A C 1
ATOM 1090 O O . ARG A 1 134 ? -17.664 -1.858 19.300 1.00 94.12 134 ARG A O 1
ATOM 1097 N N . ASN A 1 135 ? -17.446 -2.078 21.528 1.00 93.88 135 ASN A N 1
ATOM 1098 C CA . ASN A 1 135 ? -18.873 -2.252 21.802 1.00 93.88 135 ASN A CA 1
ATOM 1099 C C . ASN A 1 135 ? -19.563 -0.929 22.153 1.00 93.88 135 ASN A C 1
ATOM 1101 O O . ASN A 1 135 ? -20.790 -0.884 22.201 1.00 93.88 135 ASN A O 1
ATOM 1105 N N . ASP A 1 136 ? -18.795 0.140 22.371 1.00 96.00 136 ASP A N 1
ATOM 1106 C CA . ASP A 1 136 ? -19.322 1.490 22.526 1.00 96.00 136 ASP A CA 1
ATOM 1107 C C . ASP A 1 136 ? -20.053 1.917 21.232 1.00 96.00 136 ASP A C 1
ATOM 1109 O O . ASP A 1 136 ? -19.421 2.051 20.171 1.00 96.00 136 ASP A O 1
ATOM 1113 N N . PRO A 1 137 ? -21.382 2.132 21.284 1.00 94.50 137 PRO A N 1
ATOM 1114 C CA . PRO A 1 137 ? -22.169 2.457 20.101 1.00 94.50 137 PRO A CA 1
ATOM 1115 C C . PRO A 1 137 ? -21.809 3.832 19.527 1.00 94.50 137 PRO A C 1
ATOM 1117 O O . PRO A 1 137 ? -21.785 3.987 18.309 1.00 94.50 137 PRO A O 1
ATOM 1120 N N . VAL A 1 138 ? -21.452 4.803 20.376 1.00 94.75 138 VAL A N 1
ATOM 1121 C CA . VAL A 1 138 ? -21.094 6.164 19.951 1.00 94.75 138 VAL A CA 1
ATOM 1122 C C . VAL A 1 138 ? -19.758 6.149 19.216 1.00 94.75 138 VAL A C 1
ATOM 1124 O O . VAL A 1 138 ? -19.619 6.748 18.146 1.00 94.75 138 VAL A O 1
ATOM 1127 N N . LYS A 1 139 ? -18.760 5.430 19.74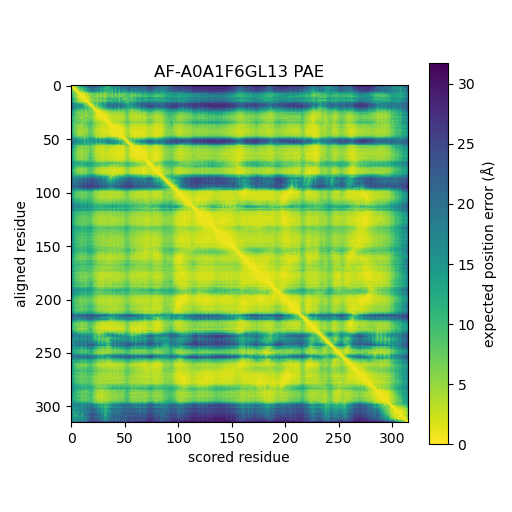8 1.00 93.94 139 LYS A N 1
ATOM 1128 C CA . LYS A 1 139 ? -17.472 5.265 19.053 1.00 93.94 139 LYS A CA 1
ATOM 1129 C C . LYS A 1 139 ? -17.634 4.481 17.757 1.00 93.94 139 LYS A C 1
ATOM 1131 O O . LYS A 1 139 ? -17.003 4.835 16.764 1.00 93.94 139 LYS A O 1
ATOM 1136 N N . THR A 1 140 ? -18.474 3.448 17.755 1.00 94.62 140 THR A N 1
ATOM 1137 C CA . THR A 1 140 ? -18.731 2.624 16.568 1.00 94.62 140 THR A CA 1
ATOM 1138 C C . THR A 1 140 ? -19.373 3.435 15.452 1.00 94.62 140 THR A C 1
ATOM 1140 O O . THR A 1 140 ? -18.856 3.424 14.337 1.00 94.62 140 THR A O 1
ATOM 1143 N N . GLU A 1 141 ? -20.428 4.193 15.749 1.00 94.56 141 GLU A N 1
ATOM 1144 C CA . GLU A 1 141 ? -21.086 5.076 14.781 1.00 94.56 141 GLU A CA 1
ATOM 1145 C C . GLU A 1 141 ? -20.105 6.110 14.215 1.00 94.56 141 GLU A C 1
ATOM 1147 O O . GLU A 1 141 ? -19.990 6.278 13.000 1.00 94.56 141 GLU A O 1
ATOM 1152 N N . ARG A 1 142 ? -19.305 6.741 15.083 1.00 93.00 142 ARG A N 1
ATOM 1153 C CA . ARG A 1 142 ? -18.285 7.703 14.651 1.00 93.00 142 ARG A CA 1
ATOM 1154 C C . ARG A 1 142 ? -17.193 7.060 13.789 1.00 93.00 142 ARG A C 1
ATOM 1156 O O . ARG A 1 142 ? -16.742 7.678 12.827 1.00 93.00 142 ARG A O 1
ATOM 1163 N N . MET A 1 143 ? -16.761 5.840 14.112 1.00 93.44 143 MET A N 1
ATOM 1164 C CA . MET A 1 143 ? -15.772 5.101 13.320 1.00 93.44 143 MET A CA 1
ATOM 1165 C C . MET A 1 143 ? -16.334 4.704 11.949 1.00 93.44 143 MET A C 1
ATOM 1167 O O . MET A 1 143 ? -15.630 4.819 10.948 1.00 93.44 143 MET A O 1
ATOM 1171 N N . MET A 1 144 ? -17.606 4.291 11.889 1.00 93.81 144 MET A N 1
ATOM 1172 C CA . MET A 1 144 ? -18.303 4.027 10.627 1.00 93.81 144 MET A CA 1
ATOM 1173 C C . MET A 1 144 ? -18.341 5.280 9.751 1.00 93.81 144 MET A C 1
ATOM 1175 O O . MET A 1 144 ? -17.863 5.228 8.624 1.00 93.81 144 MET A O 1
ATOM 1179 N N . ALA A 1 145 ? -18.773 6.423 10.293 1.00 92.12 145 ALA A N 1
ATOM 1180 C CA . ALA A 1 145 ? -18.827 7.681 9.545 1.00 92.12 145 ALA A CA 1
ATOM 1181 C C . ALA A 1 145 ? -17.450 8.122 9.006 1.00 92.12 145 ALA A C 1
ATOM 1183 O O . ALA A 1 145 ? -17.343 8.611 7.879 1.00 92.12 145 ALA A O 1
ATOM 1184 N N . LEU A 1 146 ? -16.378 7.927 9.784 1.00 92.12 146 LEU A N 1
ATOM 1185 C CA . LEU A 1 146 ? -15.015 8.213 9.327 1.00 92.12 146 LEU A CA 1
ATOM 1186 C C . LEU A 1 146 ? -14.590 7.297 8.180 1.00 92.12 146 LEU A C 1
ATOM 1188 O O . LEU A 1 146 ? -13.992 7.770 7.215 1.00 92.12 146 LEU A O 1
ATOM 1192 N N . PHE A 1 147 ? -14.890 6.002 8.262 1.00 92.38 147 PHE A N 1
ATOM 1193 C CA . PHE A 1 147 ? -14.549 5.065 7.193 1.00 92.38 147 PHE A CA 1
ATOM 1194 C C . PHE A 1 147 ? -15.413 5.257 5.953 1.00 92.38 147 PHE A C 1
ATOM 1196 O O . PHE A 1 147 ? -14.885 5.133 4.853 1.00 92.38 147 PHE A O 1
ATOM 1203 N N . ASP A 1 148 ? -16.678 5.643 6.095 1.00 92.00 148 ASP A N 1
ATOM 1204 C CA . ASP A 1 148 ? -17.517 6.035 4.963 1.00 92.00 148 ASP A CA 1
ATOM 1205 C C . ASP A 1 148 ? -16.901 7.236 4.238 1.00 92.00 148 ASP A C 1
ATOM 1207 O O . ASP A 1 148 ? -16.693 7.183 3.025 1.00 92.00 148 ASP A O 1
ATOM 1211 N N . SER A 1 149 ? -16.487 8.273 4.978 1.00 89.81 149 SER A N 1
ATOM 1212 C CA . SER A 1 149 ? -15.779 9.413 4.385 1.00 89.81 149 SER A CA 1
ATOM 1213 C C . SER A 1 149 ? -14.451 9.008 3.746 1.00 89.81 149 SER A C 1
ATOM 1215 O O . SER A 1 149 ? -14.126 9.503 2.670 1.00 89.81 149 SER A O 1
ATOM 1217 N N . TRP A 1 150 ? -13.688 8.104 4.366 1.00 88.75 150 TRP A N 1
ATOM 1218 C CA . TRP A 1 150 ? -12.451 7.598 3.772 1.00 88.75 150 TRP A CA 1
ATOM 1219 C C . TRP A 1 150 ? -12.730 6.873 2.454 1.00 88.75 150 TRP A C 1
ATOM 1221 O O . TRP A 1 150 ? -12.101 7.161 1.440 1.00 88.75 150 TRP A O 1
ATOM 1231 N N . ASN A 1 151 ? -13.694 5.955 2.446 1.00 89.50 151 ASN A N 1
ATOM 1232 C CA . ASN A 1 151 ? -14.013 5.114 1.298 1.00 89.50 151 ASN A CA 1
ATOM 1233 C C . ASN A 1 151 ? -14.484 5.923 0.079 1.00 89.50 151 ASN A C 1
ATOM 1235 O O . ASN A 1 151 ? -14.233 5.495 -1.055 1.00 89.50 151 ASN A O 1
ATOM 1239 N N . LEU A 1 152 ? -15.111 7.085 0.305 1.00 87.31 152 LEU A N 1
ATOM 1240 C CA . LEU A 1 152 ? -15.470 8.050 -0.741 1.00 87.31 152 LEU A CA 1
ATOM 1241 C C . LEU A 1 152 ? -14.236 8.684 -1.400 1.00 87.31 152 LEU A C 1
ATOM 1243 O O . LEU A 1 152 ? -14.205 8.824 -2.620 1.00 87.31 152 LEU A O 1
ATOM 1247 N N . GLU A 1 153 ? -13.205 8.993 -0.613 1.00 83.44 153 GLU A N 1
ATOM 1248 C CA . GLU A 1 153 ? -11.953 9.611 -1.079 1.00 83.44 153 GLU A CA 1
ATOM 1249 C C . GLU A 1 153 ? -10.967 8.614 -1.705 1.00 83.44 153 GLU A C 1
ATOM 1251 O O . GLU A 1 153 ? -9.990 9.012 -2.343 1.00 83.44 153 GLU A O 1
ATOM 1256 N N . LEU A 1 154 ? -11.176 7.311 -1.499 1.00 82.94 154 LEU A N 1
ATOM 1257 C CA . LEU A 1 154 ? -10.358 6.281 -2.128 1.00 82.94 154 LEU A CA 1
ATOM 1258 C C . LEU A 1 154 ? -10.686 6.185 -3.620 1.00 82.94 154 LEU A C 1
ATOM 1260 O O . LEU A 1 154 ? -11.821 5.872 -3.992 1.00 82.94 154 LEU A O 1
ATOM 1264 N N . ASP A 1 155 ? -9.674 6.366 -4.460 1.00 83.31 155 ASP A N 1
ATOM 1265 C CA . ASP A 1 155 ? -9.730 6.030 -5.880 1.00 83.31 155 ASP A CA 1
ATOM 1266 C C . ASP A 1 155 ? -9.631 4.504 -6.094 1.00 83.31 155 ASP A C 1
ATOM 1268 O O . ASP A 1 155 ? -9.632 3.720 -5.139 1.00 83.31 155 ASP A O 1
ATOM 1272 N N . ALA A 1 156 ? -9.610 4.061 -7.349 1.00 84.12 156 ALA A N 1
ATOM 1273 C CA . ALA A 1 156 ? -9.567 2.647 -7.703 1.00 84.12 156 ALA A CA 1
ATOM 1274 C C . ALA A 1 156 ? -8.140 2.075 -7.769 1.00 84.12 156 ALA A C 1
ATOM 1276 O O . ALA A 1 156 ? -7.978 0.973 -8.296 1.00 84.12 156 ALA A O 1
ATOM 1277 N N . ARG A 1 157 ? -7.119 2.780 -7.246 1.00 88.12 157 ARG A N 1
ATOM 1278 C CA . ARG A 1 157 ? -5.722 2.326 -7.331 1.00 88.12 157 ARG A CA 1
ATOM 1279 C C . ARG A 1 157 ? -5.552 0.908 -6.759 1.00 88.12 157 ARG A C 1
ATOM 1281 O O . ARG A 1 157 ? -6.193 0.582 -5.750 1.00 88.12 157 ARG A O 1
ATOM 1288 N N . PRO A 1 158 ? -4.680 0.074 -7.354 1.00 86.75 158 PRO A N 1
ATOM 1289 C CA . PRO A 1 158 ? -4.320 -1.215 -6.785 1.00 86.75 158 PRO A CA 1
ATOM 1290 C C . PRO A 1 158 ? -3.813 -1.057 -5.356 1.00 86.75 158 PRO A C 1
ATOM 1292 O O . PRO A 1 158 ? -3.091 -0.116 -5.020 1.00 86.75 158 PRO A O 1
ATOM 1295 N N . VAL A 1 159 ? -4.224 -1.986 -4.505 1.00 86.88 159 VAL A N 1
ATOM 1296 C CA . VAL A 1 159 ? -3.895 -1.965 -3.088 1.00 86.88 159 VAL A CA 1
ATOM 1297 C C . VAL A 1 159 ? -2.778 -2.953 -2.817 1.00 86.88 159 VAL A C 1
ATOM 1299 O O . VAL A 1 159 ? -2.994 -4.158 -2.927 1.00 86.88 159 VAL A O 1
ATOM 1302 N N . PHE A 1 160 ? -1.629 -2.429 -2.405 1.00 87.50 160 PHE A N 1
ATOM 1303 C CA . PHE A 1 160 ? -0.504 -3.211 -1.914 1.00 87.50 160 PHE A CA 1
ATOM 1304 C C . PHE A 1 160 ? -0.825 -3.824 -0.545 1.00 87.50 160 PHE A C 1
ATOM 1306 O O . PHE A 1 160 ? -1.290 -3.143 0.376 1.00 87.50 160 PHE A O 1
ATOM 1313 N N . CYS A 1 161 ? -0.607 -5.129 -0.413 1.00 89.19 161 CYS A N 1
ATOM 1314 C CA . CYS A 1 161 ? -0.813 -5.866 0.825 1.00 89.19 161 CYS A CA 1
ATOM 1315 C C . CYS A 1 161 ? 0.147 -7.055 0.940 1.00 89.19 161 CYS A C 1
ATOM 1317 O O . CYS A 1 161 ? 0.786 -7.476 -0.020 1.00 89.19 161 CYS A O 1
ATOM 1319 N N . THR A 1 162 ? 0.209 -7.641 2.132 1.00 88.81 162 THR A N 1
ATOM 1320 C CA . THR A 1 162 ? 0.899 -8.914 2.370 1.00 88.81 162 THR A CA 1
ATOM 1321 C C . THR A 1 162 ? -0.009 -9.882 3.128 1.00 88.81 162 THR A C 1
ATOM 1323 O O . THR A 1 162 ? -1.147 -9.555 3.471 1.00 88.81 162 THR A O 1
ATOM 1326 N N . PHE A 1 163 ? 0.483 -11.079 3.435 1.00 87.94 163 PHE A N 1
ATOM 1327 C CA . PHE A 1 163 ? -0.218 -12.027 4.293 1.00 87.94 163 PHE A CA 1
ATOM 1328 C C . PHE A 1 163 ? 0.011 -11.715 5.770 1.00 87.94 163 PHE A C 1
ATOM 1330 O O . PHE A 1 163 ? 1.145 -11.591 6.226 1.00 87.94 163 PHE A O 1
ATOM 1337 N N . TRP A 1 164 ? -1.069 -11.685 6.552 1.00 90.81 164 TRP A N 1
ATOM 1338 C CA . TRP A 1 164 ? -1.022 -11.416 7.993 1.00 90.81 164 TRP A CA 1
ATOM 1339 C C . TRP A 1 164 ? -0.068 -12.348 8.749 1.00 90.81 164 TRP A C 1
ATOM 1341 O O . TRP A 1 164 ? 0.688 -11.900 9.608 1.00 90.81 164 TRP A O 1
ATOM 1351 N N . GLY A 1 165 ? -0.063 -13.639 8.400 1.00 86.75 165 GLY A N 1
ATOM 1352 C CA . GLY A 1 165 ? 0.808 -14.634 9.033 1.00 86.75 165 GLY A CA 1
ATOM 1353 C C . GLY A 1 165 ? 2.303 -14.324 8.892 1.00 86.75 165 GLY A C 1
ATOM 1354 O O . GLY A 1 165 ? 3.083 -14.700 9.757 1.00 86.75 165 GLY A O 1
ATOM 1355 N N . ALA A 1 166 ? 2.706 -13.588 7.851 1.00 84.50 166 ALA A N 1
ATOM 1356 C CA . ALA A 1 166 ? 4.102 -13.208 7.647 1.00 84.50 166 ALA A CA 1
ATOM 1357 C C . ALA A 1 166 ? 4.571 -12.084 8.589 1.00 84.50 166 ALA A C 1
ATOM 1359 O O . ALA A 1 166 ? 5.776 -11.865 8.704 1.00 84.50 166 ALA A O 1
ATOM 1360 N N . LEU A 1 167 ? 3.640 -11.383 9.247 1.00 90.44 167 LEU A N 1
ATOM 1361 C CA . LEU A 1 167 ? 3.918 -10.188 10.045 1.00 90.44 167 LEU A CA 1
ATOM 1362 C C . LEU A 1 167 ? 3.890 -10.425 11.557 1.00 90.44 167 LEU A C 1
ATOM 1364 O O . LEU A 1 167 ? 4.324 -9.554 12.301 1.00 90.44 167 LEU A O 1
ATOM 1368 N N . GLN A 1 168 ? 3.381 -11.569 12.028 1.00 88.56 168 GLN A N 1
ATOM 1369 C CA . GLN A 1 168 ? 3.043 -11.780 13.446 1.00 88.56 168 GLN A CA 1
ATOM 1370 C C . GLN A 1 168 ? 4.181 -11.415 14.408 1.00 88.56 168 GLN A C 1
ATOM 1372 O O . GLN A 1 168 ? 3.950 -10.671 15.355 1.00 88.56 168 GLN A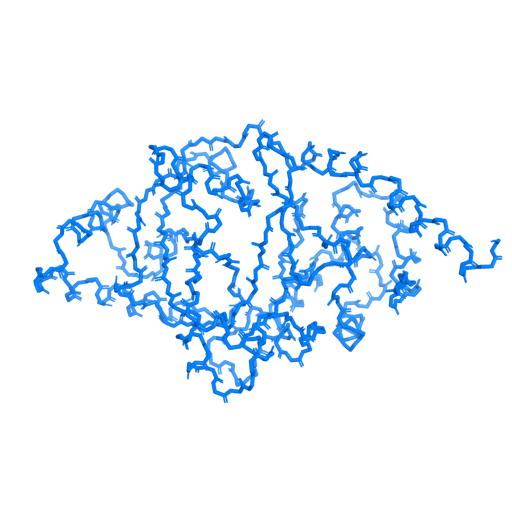 O 1
ATOM 1377 N N . ASN A 1 169 ? 5.409 -11.842 14.107 1.00 89.56 169 ASN A N 1
ATOM 1378 C CA . ASN A 1 169 ? 6.574 -11.561 14.951 1.00 89.56 169 ASN A CA 1
ATOM 1379 C C . ASN A 1 169 ? 6.862 -10.058 15.102 1.00 89.56 169 ASN A C 1
ATOM 1381 O O . ASN A 1 169 ? 7.307 -9.623 16.162 1.00 89.56 169 ASN A O 1
ATOM 1385 N N . ASP A 1 170 ? 6.630 -9.266 14.052 1.00 92.12 170 ASP A N 1
ATOM 1386 C CA . ASP A 1 170 ? 6.858 -7.819 14.077 1.00 92.12 170 ASP A CA 1
ATOM 1387 C C . ASP A 1 170 ? 5.747 -7.093 14.842 1.00 92.12 170 ASP A C 1
ATOM 1389 O O . ASP A 1 170 ? 6.020 -6.127 15.549 1.00 92.12 170 ASP A O 1
ATOM 1393 N N . LEU A 1 171 ? 4.507 -7.584 14.738 1.00 94.25 171 LEU A N 1
ATOM 1394 C CA . LEU A 1 171 ? 3.317 -6.999 15.374 1.00 94.25 171 LEU A CA 1
ATOM 1395 C C . LEU A 1 171 ? 3.296 -7.118 16.899 1.00 94.25 171 LEU A C 1
ATOM 1397 O O . LEU A 1 171 ? 2.538 -6.403 17.556 1.00 94.25 171 LEU A O 1
ATOM 1401 N N . GLU A 1 172 ? 4.086 -8.036 17.450 1.00 93.69 172 GLU A N 1
ATOM 1402 C CA . GLU A 1 172 ? 4.239 -8.242 18.892 1.00 93.69 172 GLU A CA 1
ATOM 1403 C C . GLU A 1 172 ? 5.244 -7.267 19.529 1.00 93.69 172 GLU A C 1
ATOM 1405 O O . GLU A 1 172 ? 5.345 -7.201 20.753 1.00 93.69 172 GLU A O 1
ATOM 1410 N N . GLN A 1 173 ? 5.982 -6.499 18.721 1.00 95.75 173 GLN A N 1
ATOM 1411 C CA . GLN A 1 173 ? 7.003 -5.567 19.200 1.00 95.75 173 GLN A CA 1
ATOM 1412 C C . GLN A 1 173 ? 6.423 -4.173 19.471 1.00 95.75 173 GLN A C 1
ATOM 1414 O O . GLN A 1 173 ? 5.483 -3.726 18.816 1.00 95.75 173 GLN A O 1
ATOM 1419 N N . GLU A 1 174 ? 7.021 -3.434 20.409 1.00 94.69 174 GLU A N 1
ATOM 1420 C CA . GLU A 1 174 ? 6.601 -2.058 20.722 1.00 94.69 174 GLU A CA 1
ATOM 1421 C C . GLU A 1 174 ? 6.777 -1.108 19.521 1.00 94.69 174 GLU A C 1
ATOM 1423 O O . GLU A 1 174 ? 5.948 -0.232 19.277 1.00 94.69 174 GLU A O 1
ATOM 1428 N N . ASP A 1 175 ? 7.830 -1.316 18.728 1.00 94.56 175 ASP A N 1
ATOM 1429 C CA . ASP A 1 175 ? 8.154 -0.559 17.518 1.00 94.56 175 ASP A CA 1
ATOM 1430 C C . ASP A 1 175 ? 7.644 -1.229 16.230 1.00 94.56 175 ASP A C 1
ATOM 1432 O O . ASP A 1 175 ? 8.217 -1.045 15.153 1.00 94.56 175 ASP A O 1
ATOM 1436 N N . TRP A 1 176 ? 6.541 -1.984 16.321 1.00 96.12 176 TRP A N 1
ATOM 1437 C CA . TRP A 1 176 ? 5.954 -2.721 15.196 1.00 96.12 176 TRP A CA 1
ATOM 1438 C C . TRP A 1 176 ? 5.761 -1.862 13.940 1.00 96.12 176 TRP A C 1
ATOM 1440 O O . TRP A 1 176 ? 5.970 -2.348 12.833 1.00 96.12 176 TRP A O 1
ATOM 1450 N N . ALA A 1 177 ? 5.377 -0.589 14.082 1.00 96.44 177 ALA A N 1
ATOM 1451 C CA . ALA A 1 177 ? 5.089 0.281 12.943 1.00 96.44 177 ALA A CA 1
ATOM 1452 C C . ALA A 1 177 ? 6.352 0.584 12.123 1.00 96.44 177 ALA A C 1
ATOM 1454 O O . ALA A 1 177 ? 6.323 0.488 10.895 1.00 96.44 177 ALA A O 1
ATOM 1455 N N . ASP A 1 178 ? 7.468 0.884 12.798 1.00 94.88 178 ASP A N 1
ATOM 1456 C CA . ASP A 1 178 ? 8.772 1.073 12.156 1.00 94.88 178 ASP A CA 1
ATOM 1457 C C . ASP A 1 178 ? 9.248 -0.248 11.513 1.00 94.88 178 ASP A C 1
ATOM 1459 O O . ASP A 1 178 ? 9.677 -0.261 10.356 1.00 94.88 178 ASP A O 1
ATOM 1463 N N . ARG A 1 179 ? 9.078 -1.381 12.214 1.00 93.00 179 ARG A N 1
ATOM 1464 C CA . ARG A 1 179 ? 9.448 -2.717 11.708 1.00 93.00 179 ARG A CA 1
ATOM 1465 C C . ARG A 1 179 ? 8.661 -3.129 10.475 1.00 93.00 179 ARG A C 1
ATOM 1467 O O . ARG A 1 179 ? 9.254 -3.618 9.522 1.00 93.00 179 ARG A O 1
ATOM 1474 N N . LEU A 1 180 ? 7.343 -2.934 10.467 1.00 92.62 180 LEU A N 1
ATOM 1475 C CA . LEU A 1 180 ? 6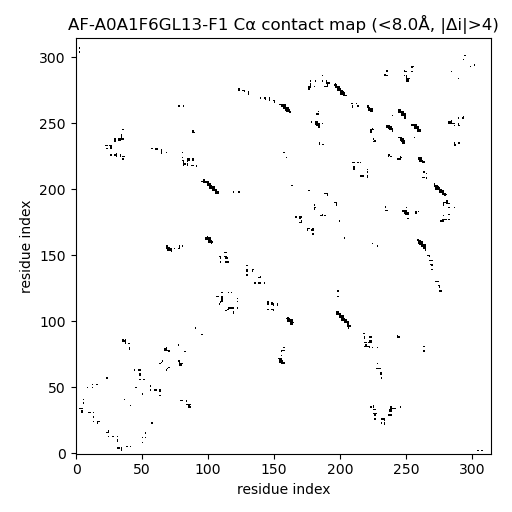.513 -3.238 9.303 1.00 92.62 180 LEU A CA 1
ATOM 1476 C C . LEU A 1 180 ? 6.880 -2.361 8.116 1.00 92.62 180 LEU A C 1
ATOM 1478 O O . LEU A 1 180 ? 6.948 -2.867 7.001 1.00 92.62 180 LEU A O 1
ATOM 1482 N N . ARG A 1 181 ? 7.124 -1.067 8.349 1.00 91.62 181 ARG A N 1
ATOM 1483 C CA . ARG A 1 181 ? 7.600 -0.149 7.313 1.00 91.62 181 ARG A CA 1
ATOM 1484 C C . ARG A 1 181 ? 8.885 -0.668 6.678 1.00 91.62 181 ARG A C 1
ATOM 1486 O O . ARG A 1 181 ? 8.962 -0.699 5.453 1.00 91.62 181 ARG A O 1
ATOM 1493 N N . ASP A 1 182 ? 9.855 -1.106 7.484 1.00 89.25 182 ASP A N 1
ATOM 1494 C CA . ASP A 1 182 ? 11.113 -1.660 6.966 1.00 89.25 182 ASP A CA 1
ATOM 1495 C C . ASP A 1 182 ? 10.887 -2.979 6.240 1.00 89.25 182 ASP A C 1
ATOM 1497 O O . ASP A 1 182 ? 11.343 -3.171 5.115 1.00 89.25 182 ASP A O 1
ATOM 1501 N N . ARG A 1 183 ? 10.139 -3.881 6.875 1.00 87.38 183 ARG A N 1
ATOM 1502 C CA . ARG A 1 183 ? 9.859 -5.212 6.355 1.00 87.38 183 ARG A CA 1
ATOM 1503 C C . ARG A 1 183 ? 9.182 -5.140 4.994 1.00 87.38 183 ARG A C 1
ATOM 1505 O O . ARG A 1 183 ? 9.609 -5.822 4.075 1.00 87.38 183 ARG A O 1
ATOM 1512 N N . LEU A 1 184 ? 8.160 -4.304 4.863 1.00 85.50 184 LEU A N 1
ATOM 1513 C CA . LEU A 1 184 ? 7.368 -4.149 3.645 1.00 85.50 184 LEU A CA 1
ATOM 1514 C C . LEU A 1 184 ? 7.984 -3.169 2.636 1.00 85.50 184 LEU A C 1
ATOM 1516 O O . LEU A 1 184 ? 7.300 -2.767 1.702 1.00 85.50 184 LEU A O 1
ATOM 1520 N N . GLY A 1 185 ? 9.237 -2.742 2.818 1.00 84.00 185 GLY A N 1
ATOM 1521 C CA . GLY A 1 185 ? 9.898 -1.870 1.847 1.00 84.00 185 GLY A CA 1
ATOM 1522 C C . GLY A 1 185 ? 9.201 -0.524 1.643 1.00 84.00 185 GLY A C 1
ATOM 1523 O O . GLY A 1 185 ? 9.317 0.089 0.584 1.00 84.00 185 GLY A O 1
ATOM 1524 N N . LEU A 1 186 ? 8.461 -0.031 2.644 1.00 85.44 186 LEU A N 1
ATOM 1525 C CA . LEU A 1 186 ? 7.664 1.196 2.550 1.00 85.44 186 LEU A CA 1
ATOM 1526 C C . LEU A 1 186 ? 8.551 2.435 2.737 1.00 85.44 186 LEU A C 1
ATOM 1528 O O . LEU A 1 186 ? 8.305 3.269 3.605 1.00 85.44 186 LEU A O 1
ATOM 1532 N N . ALA A 1 187 ? 9.590 2.577 1.912 1.00 81.38 187 ALA A N 1
ATOM 1533 C CA . ALA A 1 187 ? 10.581 3.652 2.019 1.00 81.38 187 ALA A CA 1
ATOM 1534 C C . ALA A 1 187 ? 9.967 5.059 1.900 1.00 81.38 187 ALA A C 1
ATOM 1536 O O . ALA A 1 187 ? 10.505 6.030 2.427 1.00 81.38 187 ALA A O 1
ATOM 1537 N N . HIS A 1 188 ? 8.818 5.178 1.228 1.00 81.12 188 HIS A N 1
ATOM 1538 C CA . HIS A 1 188 ? 8.065 6.429 1.133 1.00 81.12 188 HIS A CA 1
ATOM 1539 C C . HIS A 1 188 ? 7.436 6.850 2.474 1.00 81.12 188 HIS A C 1
ATOM 1541 O O . HIS A 1 188 ? 7.135 8.027 2.670 1.00 81.12 188 HIS A O 1
ATOM 1547 N N . TYR A 1 189 ? 7.278 5.923 3.424 1.00 87.44 189 TYR A N 1
ATOM 1548 C CA . TYR A 1 189 ? 6.970 6.221 4.820 1.00 87.44 189 TYR A CA 1
ATOM 1549 C C . TYR A 1 189 ? 8.260 6.448 5.618 1.00 87.44 189 TYR A C 1
ATOM 1551 O O . TYR A 1 189 ? 8.570 5.731 6.570 1.00 87.44 189 TYR A O 1
ATOM 1559 N N . SER A 1 190 ? 9.016 7.474 5.226 1.00 85.50 190 SER A N 1
ATOM 1560 C CA . SER A 1 190 ? 10.232 7.892 5.924 1.00 85.50 190 SER A CA 1
ATOM 1561 C C . SER A 1 190 ? 9.993 9.179 6.722 1.00 85.50 190 SER A C 1
ATOM 1563 O O . SER A 1 190 ? 9.798 10.244 6.123 1.00 85.50 190 SER A O 1
ATOM 1565 N N . PRO A 1 191 ? 10.037 9.119 8.069 1.00 85.19 191 PRO A N 1
ATOM 1566 C CA . PRO A 1 191 ? 9.960 10.303 8.917 1.00 85.19 191 PRO A CA 1
ATOM 1567 C C . PRO A 1 191 ? 11.026 11.355 8.618 1.00 85.19 191 PRO A C 1
ATOM 1569 O O . PRO A 1 191 ? 10.736 12.537 8.760 1.00 85.19 191 PRO A O 1
ATOM 1572 N N . GLY A 1 192 ? 12.217 10.949 8.166 1.00 79.62 192 GLY A N 1
ATOM 1573 C CA . GLY A 1 192 ? 13.295 11.863 7.777 1.00 79.62 192 GLY A CA 1
ATOM 1574 C C . GLY A 1 192 ? 12.942 12.718 6.565 1.00 79.62 192 GLY A C 1
ATOM 1575 O O . GLY A 1 192 ? 13.136 13.930 6.571 1.00 79.62 192 GLY A O 1
ATOM 1576 N N . ILE A 1 193 ? 12.315 12.104 5.555 1.00 74.81 193 ILE A N 1
ATOM 1577 C CA . ILE A 1 193 ? 11.849 12.806 4.347 1.00 74.81 193 ILE A CA 1
ATOM 1578 C C . ILE A 1 193 ? 10.708 13.773 4.689 1.00 74.81 193 ILE A C 1
ATOM 1580 O O . ILE A 1 193 ? 10.642 14.879 4.157 1.00 74.81 193 ILE A O 1
ATOM 1584 N N . LEU A 1 194 ? 9.802 13.367 5.582 1.00 79.06 194 LEU A N 1
ATOM 1585 C CA . LEU A 1 194 ? 8.643 14.179 5.969 1.00 79.06 194 LEU A CA 1
ATOM 1586 C C . LEU A 1 194 ? 8.923 15.136 7.138 1.00 79.06 194 LEU A C 1
ATOM 1588 O O . LEU A 1 194 ? 8.062 15.952 7.472 1.00 79.06 194 LEU A O 1
ATOM 1592 N N . ASN A 1 195 ? 10.101 15.031 7.756 1.00 85.12 195 ASN A N 1
ATOM 1593 C CA . ASN A 1 195 ? 10.507 15.702 8.990 1.00 85.12 195 ASN A CA 1
ATOM 1594 C C . ASN A 1 195 ? 9.461 15.601 10.124 1.00 85.12 195 ASN A C 1
ATOM 1596 O O . ASN A 1 195 ? 9.216 16.561 10.859 1.00 85.12 195 ASN A O 1
ATOM 1600 N N . ARG A 1 196 ? 8.777 14.453 10.225 1.00 90.06 196 ARG A N 1
ATOM 1601 C CA . ARG A 1 196 ? 7.774 14.161 11.265 1.00 90.06 196 ARG A CA 1
ATOM 1602 C C . ARG A 1 196 ? 7.446 12.676 11.345 1.00 90.06 196 ARG A C 1
ATOM 1604 O O . ARG A 1 196 ? 7.575 11.951 10.363 1.00 90.06 196 ARG A O 1
ATOM 1611 N N . SER A 1 197 ? 6.919 12.245 12.489 1.00 94.06 197 SER A N 1
ATOM 1612 C CA . SER A 1 197 ? 6.326 10.912 12.622 1.00 94.06 197 SER A CA 1
ATOM 1613 C C . SER A 1 197 ? 5.067 10.765 11.762 1.00 94.06 197 SER A C 1
ATOM 1615 O O . SER A 1 197 ? 4.305 11.718 11.583 1.00 94.06 197 SER A O 1
ATOM 1617 N N . ILE A 1 198 ? 4.837 9.554 11.259 1.00 95.31 198 ILE A N 1
ATOM 1618 C CA . ILE A 1 198 ? 3.744 9.239 10.334 1.00 95.31 198 ILE A CA 1
ATOM 1619 C C . ILE A 1 198 ? 2.722 8.374 11.072 1.00 95.31 198 ILE A C 1
ATOM 1621 O O . ILE A 1 198 ? 3.065 7.259 11.475 1.00 95.31 198 ILE A O 1
ATOM 1625 N N . PRO A 1 199 ? 1.479 8.845 11.261 1.00 96.81 199 PRO A N 1
ATOM 1626 C CA . PRO A 1 199 ? 0.444 8.041 11.887 1.00 96.81 199 PRO A CA 1
ATOM 1627 C C . PRO A 1 199 ? -0.046 6.992 10.895 1.00 96.81 199 PRO A C 1
ATOM 1629 O O . PRO A 1 199 ? -0.387 7.315 9.752 1.00 96.81 199 PRO A O 1
ATOM 1632 N N . VAL A 1 200 ? -0.094 5.743 11.341 1.00 97.12 200 VAL A N 1
ATOM 1633 C CA . VAL A 1 200 ? -0.472 4.602 10.511 1.00 97.12 200 VAL A CA 1
ATOM 1634 C C . VAL A 1 200 ? -1.502 3.718 11.197 1.00 97.12 200 VAL A C 1
ATOM 1636 O O . VAL A 1 200 ? -1.509 3.568 12.418 1.00 97.12 200 VAL A O 1
ATOM 1639 N N . ALA A 1 201 ? -2.360 3.103 10.392 1.00 96.81 201 ALA A N 1
ATOM 1640 C CA . ALA A 1 201 ? -3.295 2.073 10.806 1.00 96.81 201 ALA A CA 1
ATOM 1641 C C . ALA A 1 201 ? -3.007 0.774 10.053 1.00 96.81 201 ALA A C 1
ATOM 1643 O O . ALA A 1 201 ? -2.819 0.763 8.835 1.00 96.81 201 ALA A O 1
ATOM 1644 N N . LEU A 1 202 ? -2.995 -0.328 10.796 1.00 97.31 202 LEU A N 1
ATOM 1645 C CA . LEU A 1 202 ? -2.878 -1.671 10.259 1.00 97.31 202 LEU A CA 1
ATOM 1646 C C . LEU A 1 202 ? -4.266 -2.295 10.145 1.00 97.31 202 LEU A C 1
ATOM 1648 O O . LEU A 1 202 ? -5.003 -2.425 11.130 1.00 97.31 202 LEU A O 1
ATOM 1652 N N . PHE A 1 203 ? -4.586 -2.739 8.939 1.00 96.19 203 PHE A N 1
ATOM 1653 C CA . PHE A 1 203 ? -5.821 -3.429 8.615 1.00 96.19 203 PHE A CA 1
ATOM 1654 C C . PHE A 1 203 ? -5.559 -4.906 8.362 1.00 96.19 203 PHE A C 1
ATOM 1656 O O . PHE A 1 203 ? -4.549 -5.275 7.767 1.00 96.19 203 PHE A O 1
ATOM 1663 N N . SER A 1 204 ? -6.506 -5.746 8.778 1.00 95.69 204 SER A N 1
ATOM 1664 C CA . SER A 1 204 ? -6.547 -7.155 8.415 1.00 95.69 204 SER A CA 1
ATOM 1665 C C . SER A 1 204 ? -7.954 -7.595 8.067 1.00 95.69 204 SER A C 1
ATOM 1667 O O . SER A 1 204 ? -8.902 -7.387 8.830 1.00 95.69 204 SER A O 1
ATOM 1669 N N . TYR A 1 205 ? -8.068 -8.261 6.928 1.00 94.00 205 TYR A N 1
ATOM 1670 C CA . TYR A 1 205 ? -9.324 -8.770 6.405 1.00 94.00 205 TYR A CA 1
ATOM 1671 C C . TYR A 1 205 ? -9.107 -10.117 5.714 1.00 94.00 205 TYR A C 1
ATOM 1673 O O . TYR A 1 205 ? -8.028 -10.360 5.166 1.00 94.00 205 TYR A O 1
ATOM 1681 N N . PRO A 1 206 ? -10.122 -10.997 5.727 1.00 91.19 206 PRO A N 1
ATOM 1682 C CA . PRO A 1 206 ? -10.072 -12.241 4.974 1.00 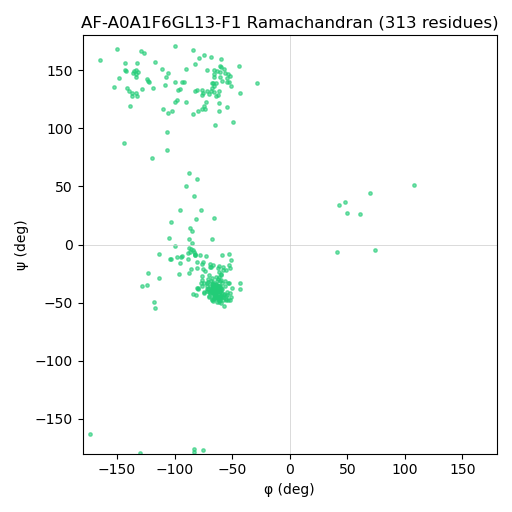91.19 206 PRO A CA 1
ATOM 1683 C C . PRO A 1 206 ? -9.871 -11.957 3.489 1.00 91.19 206 PRO A C 1
ATOM 1685 O O . PRO A 1 206 ? -10.510 -11.055 2.942 1.00 91.19 206 PRO A O 1
ATOM 1688 N N . LEU A 1 207 ? -9.060 -12.772 2.814 1.00 86.69 207 LEU A N 1
ATOM 1689 C CA . LEU A 1 207 ? -8.926 -12.692 1.363 1.00 86.69 207 LEU A CA 1
ATOM 1690 C C . LEU A 1 207 ? -10.287 -12.849 0.673 1.00 86.69 207 LEU A C 1
ATOM 1692 O O . LEU A 1 207 ? -10.571 -12.180 -0.317 1.00 86.69 207 LEU A O 1
ATOM 1696 N N . ARG A 1 208 ? -11.163 -13.688 1.231 1.00 85.12 208 ARG A N 1
ATOM 1697 C CA . ARG A 1 208 ? -12.525 -13.864 0.730 1.00 85.12 208 ARG A CA 1
ATOM 1698 C C . ARG A 1 208 ? -13.308 -12.551 0.603 1.00 85.12 208 ARG A C 1
ATOM 1700 O O . ARG A 1 208 ? -14.056 -12.423 -0.353 1.00 85.12 208 ARG A O 1
ATOM 1707 N N . THR A 1 209 ? -13.090 -11.563 1.476 1.00 88.12 209 THR A N 1
ATOM 1708 C CA . THR A 1 209 ? -13.712 -10.231 1.342 1.00 88.12 209 THR A CA 1
ATOM 1709 C C . THR A 1 209 ? -13.382 -9.593 -0.007 1.00 88.12 209 THR A C 1
ATOM 1711 O O . THR A 1 209 ? -14.264 -9.047 -0.656 1.00 88.12 209 THR A O 1
ATOM 1714 N N . VAL A 1 210 ? -12.126 -9.691 -0.450 1.00 87.25 210 VAL A N 1
ATOM 1715 C CA . VAL A 1 210 ? -11.687 -9.163 -1.749 1.00 87.25 210 VAL A CA 1
ATOM 1716 C C . VAL A 1 210 ? -12.357 -9.928 -2.889 1.00 87.25 210 VAL A C 1
ATOM 1718 O O . VAL A 1 210 ? -12.859 -9.326 -3.831 1.00 87.25 210 VAL A O 1
ATOM 1721 N N . LEU A 1 211 ? -12.380 -11.258 -2.804 1.00 83.75 211 LEU A N 1
ATOM 1722 C CA . LEU A 1 211 ? -12.950 -12.099 -3.858 1.00 83.75 211 LEU A CA 1
ATOM 1723 C C . LEU A 1 211 ? -14.462 -11.878 -4.012 1.00 83.75 211 LEU A C 1
ATOM 1725 O O . LEU A 1 211 ? -14.955 -11.759 -5.133 1.00 83.75 211 LEU A O 1
ATOM 1729 N N . ASP A 1 212 ? -15.176 -11.790 -2.891 1.00 83.88 212 ASP A N 1
ATOM 1730 C CA . ASP A 1 212 ? -16.625 -11.605 -2.860 1.00 83.88 212 ASP A CA 1
ATOM 1731 C C . ASP A 1 212 ? -17.021 -10.200 -3.362 1.00 83.88 212 ASP A C 1
ATOM 1733 O O . ASP A 1 212 ? -18.024 -10.069 -4.060 1.00 83.88 212 ASP A O 1
ATOM 1737 N N . GLU A 1 213 ? -16.226 -9.157 -3.074 1.00 83.75 213 GLU A N 1
ATOM 1738 C CA . GLU A 1 213 ? -16.486 -7.793 -3.571 1.00 83.75 213 GLU A CA 1
ATOM 1739 C C . GLU A 1 213 ? -16.263 -7.647 -5.083 1.00 83.75 213 GLU A C 1
ATOM 1741 O O . GLU A 1 213 ? -16.900 -6.799 -5.708 1.00 83.75 213 GLU A O 1
ATOM 1746 N N . HIS A 1 214 ? -15.403 -8.474 -5.692 1.00 77.44 214 HIS A N 1
ATOM 1747 C CA . HIS A 1 214 ? -15.016 -8.284 -7.092 1.00 77.44 214 HIS A CA 1
ATOM 1748 C C . HIS A 1 214 ? -15.662 -9.221 -8.101 1.00 77.44 214 HIS A C 1
ATOM 1750 O O . HIS A 1 214 ? -15.579 -8.863 -9.267 1.00 77.44 214 HIS A O 1
ATOM 1756 N N . SER A 1 215 ? -16.338 -10.311 -7.695 1.00 62.25 215 SER A N 1
ATOM 1757 C CA . SER A 1 215 ? -17.181 -11.283 -8.460 1.00 62.25 215 SER A CA 1
ATOM 1758 C C . SER A 1 215 ? -16.727 -11.768 -9.861 1.00 62.25 215 SER A C 1
ATOM 1760 O O . SER A 1 215 ? -17.304 -12.698 -10.420 1.00 62.25 215 SER A O 1
ATOM 1762 N N . VAL A 1 216 ? -15.652 -11.210 -10.400 1.00 58.50 216 VAL A N 1
ATOM 1763 C CA . VAL A 1 216 ? -14.894 -11.590 -11.584 1.00 58.50 216 VAL A CA 1
ATOM 1764 C C . VAL A 1 216 ? -13.763 -12.489 -11.083 1.00 58.50 216 VAL A C 1
ATOM 1766 O O . VAL A 1 216 ? -13.228 -12.247 -10.002 1.00 58.50 216 VAL A O 1
ATOM 1769 N N . GLY A 1 217 ? -13.451 -13.565 -11.811 1.00 59.91 217 GLY A N 1
ATOM 1770 C CA . GLY A 1 217 ? -12.590 -14.663 -11.344 1.00 59.91 217 GLY A CA 1
ATOM 1771 C C . GLY A 1 217 ? -11.305 -14.236 -10.612 1.00 59.91 217 GLY A C 1
ATOM 1772 O O . GLY A 1 217 ? -10.760 -13.168 -10.859 1.00 59.91 217 GLY A O 1
ATOM 1773 N N . VAL A 1 218 ? -10.795 -15.111 -9.734 1.00 59.47 218 VAL A N 1
ATOM 1774 C CA . VAL A 1 218 ? -9.705 -14.855 -8.757 1.00 59.47 218 VAL A CA 1
ATOM 1775 C C . VAL A 1 218 ? -8.509 -14.065 -9.313 1.00 59.47 218 VAL A C 1
ATOM 1777 O O . VAL A 1 218 ? -7.977 -13.207 -8.614 1.00 59.47 218 VAL A O 1
ATOM 1780 N N . LEU A 1 219 ? -8.112 -14.317 -10.562 1.00 59.78 219 LEU A N 1
ATOM 1781 C CA . LEU A 1 219 ? -6.976 -13.652 -11.215 1.00 59.78 219 LEU A CA 1
ATOM 1782 C C . LEU A 1 219 ? -7.210 -12.157 -11.485 1.00 59.78 219 LEU A C 1
ATOM 1784 O O . LEU A 1 219 ? -6.273 -11.378 -11.441 1.00 59.78 219 LEU A O 1
ATOM 1788 N N . ALA A 1 220 ? -8.456 -11.729 -11.691 1.00 68.94 220 ALA A N 1
ATOM 1789 C CA . ALA A 1 220 ? -8.800 -10.315 -11.854 1.00 68.94 220 ALA A CA 1
ATOM 1790 C C . ALA A 1 220 ? -8.949 -9.578 -10.509 1.00 68.94 220 ALA A C 1
ATOM 1792 O O . ALA A 1 220 ? -9.114 -8.361 -10.478 1.00 68.94 220 ALA A O 1
ATOM 1793 N N . ALA A 1 221 ? -8.939 -10.299 -9.384 1.00 78.88 221 ALA A N 1
ATOM 1794 C CA . ALA A 1 221 ? -9.043 -9.708 -8.051 1.00 78.88 221 ALA A CA 1
ATOM 1795 C C . ALA A 1 221 ? -7.671 -9.502 -7.394 1.00 78.88 221 ALA A C 1
ATOM 1797 O O . ALA A 1 221 ? -7.546 -8.635 -6.526 1.00 78.88 221 ALA A O 1
ATOM 1798 N N . LEU A 1 222 ? -6.671 -10.298 -7.794 1.00 81.69 222 LEU A N 1
ATOM 1799 C CA . LEU A 1 222 ? -5.341 -10.359 -7.195 1.00 81.69 222 LEU A CA 1
ATOM 1800 C C . LEU A 1 222 ? -4.269 -10.520 -8.267 1.00 81.69 222 LEU A C 1
ATOM 1802 O O . LEU A 1 222 ? -4.376 -11.404 -9.112 1.00 81.69 222 LEU A O 1
ATOM 1806 N N . THR A 1 223 ? -3.195 -9.749 -8.163 1.00 80.50 223 THR A N 1
ATOM 1807 C CA . THR A 1 223 ? -2.016 -9.903 -9.021 1.00 80.50 223 THR A CA 1
ATOM 1808 C C . THR A 1 223 ? -0.748 -9.648 -8.209 1.00 80.50 223 THR A C 1
ATOM 1810 O O . THR A 1 223 ? -0.783 -8.866 -7.256 1.00 80.50 223 THR A O 1
ATOM 1813 N N . PRO A 1 224 ? 0.384 -10.290 -8.533 1.00 80.12 224 PRO A N 1
ATOM 1814 C CA . PRO A 1 224 ? 1.687 -9.778 -8.138 1.00 80.12 224 PRO A CA 1
ATOM 1815 C C . PRO A 1 224 ? 1.818 -8.298 -8.536 1.00 80.12 224 PRO A C 1
ATOM 1817 O O . PRO A 1 224 ? 1.399 -7.949 -9.646 1.00 80.12 224 PRO A O 1
ATOM 1820 N N . PRO A 1 225 ? 2.360 -7.428 -7.666 1.00 82.31 225 PRO A N 1
ATOM 1821 C CA . PRO A 1 225 ? 2.831 -6.124 -8.110 1.00 82.31 225 PRO A CA 1
ATOM 1822 C C . PRO A 1 225 ? 3.921 -6.288 -9.170 1.00 82.31 225 PRO A C 1
ATOM 1824 O O . PRO A 1 225 ? 4.627 -7.295 -9.185 1.00 82.31 225 PRO A O 1
ATOM 1827 N N . THR A 1 226 ? 4.040 -5.288 -10.030 1.00 82.25 226 THR A N 1
ATOM 1828 C CA . THR A 1 226 ? 5.114 -5.126 -11.010 1.00 82.25 226 THR A CA 1
ATOM 1829 C C . THR A 1 226 ? 5.699 -3.722 -10.900 1.00 82.25 226 THR A C 1
ATOM 1831 O O . THR A 1 226 ? 5.078 -2.813 -10.336 1.00 82.25 226 THR A O 1
ATOM 1834 N N . SER A 1 227 ? 6.851 -3.503 -11.525 1.00 81.12 227 SER A N 1
ATOM 1835 C CA . SER A 1 227 ? 7.447 -2.168 -11.702 1.00 81.12 227 SER A CA 1
ATOM 1836 C C . SER A 1 227 ? 6.503 -1.113 -12.319 1.00 81.12 227 SER A C 1
ATOM 1838 O O . SER A 1 227 ? 6.720 0.085 -12.130 1.00 81.12 227 SER A O 1
ATOM 18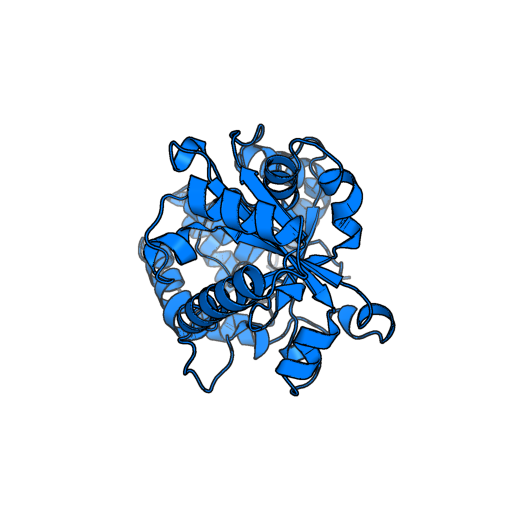40 N N . LEU A 1 228 ? 5.426 -1.524 -13.004 1.00 87.12 228 LEU A N 1
ATOM 1841 C CA . LEU A 1 228 ? 4.438 -0.626 -13.611 1.00 87.12 228 LEU A CA 1
ATOM 1842 C C . LEU A 1 228 ? 3.310 -0.172 -12.668 1.00 87.12 228 LEU A C 1
ATOM 1844 O O . LEU A 1 228 ? 2.455 0.614 -13.076 1.00 87.12 228 LEU A O 1
ATOM 1848 N N . ASP A 1 229 ? 3.266 -0.663 -11.427 1.00 86.00 229 ASP A N 1
ATOM 1849 C CA . ASP A 1 229 ? 2.156 -0.420 -10.492 1.00 86.00 229 ASP A CA 1
ATOM 1850 C C . ASP A 1 229 ? 2.376 0.759 -9.538 1.00 86.00 229 ASP A C 1
ATOM 1852 O O . ASP A 1 229 ? 1.449 1.207 -8.856 1.00 86.00 229 ASP A O 1
ATOM 1856 N N . SER A 1 230 ? 3.595 1.293 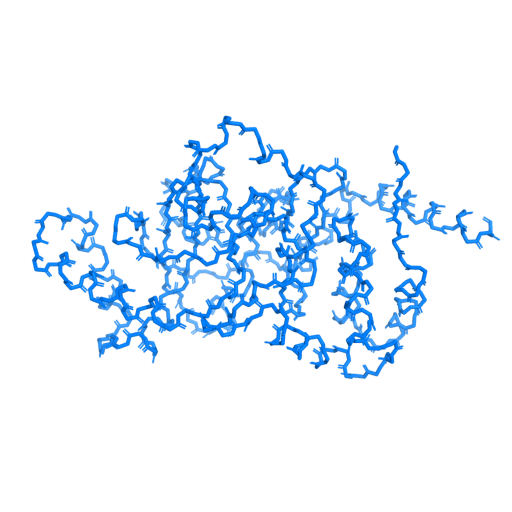-9.491 1.00 81.00 230 SER A N 1
ATOM 1857 C CA . SER A 1 230 ? 3.967 2.393 -8.608 1.00 81.00 230 SER A CA 1
ATOM 1858 C C . SER A 1 230 ? 4.607 3.544 -9.367 1.00 81.00 230 SER A C 1
ATOM 1860 O O . SER A 1 230 ? 5.053 3.419 -10.507 1.00 81.00 230 SER A O 1
ATOM 1862 N N . LYS A 1 231 ? 4.686 4.696 -8.696 1.00 79.94 231 LYS A N 1
ATOM 1863 C CA . LYS A 1 231 ? 5.512 5.810 -9.166 1.00 79.94 231 LYS A CA 1
ATOM 1864 C C . LYS A 1 231 ? 6.951 5.340 -9.340 1.00 79.94 231 LYS A C 1
ATOM 1866 O O . LYS A 1 231 ? 7.416 4.520 -8.553 1.00 79.94 231 LYS A O 1
ATOM 1871 N N . ILE A 1 232 ? 7.640 5.921 -10.321 1.00 72.75 232 ILE A N 1
ATOM 1872 C CA . ILE A 1 232 ? 9.094 5.814 -10.428 1.00 72.75 232 ILE A CA 1
ATOM 1873 C C . ILE A 1 232 ? 9.677 6.273 -9.103 1.00 72.75 232 ILE A C 1
ATOM 1875 O O . ILE A 1 232 ? 9.441 7.396 -8.647 1.00 72.75 232 ILE A O 1
ATOM 1879 N N . SER A 1 233 ? 10.372 5.356 -8.457 1.00 63.69 233 SER A N 1
ATOM 1880 C CA . SER A 1 233 ? 11.045 5.615 -7.211 1.00 63.69 233 SER A CA 1
ATOM 1881 C C . SER A 1 233 ? 12.289 4.747 -7.169 1.00 63.69 233 SER A C 1
ATOM 1883 O O . SER A 1 233 ? 12.271 3.583 -7.568 1.00 63.69 233 SER A O 1
ATOM 1885 N N . ASN A 1 234 ? 13.366 5.288 -6.609 1.00 57.69 234 ASN A N 1
ATOM 1886 C CA . ASN A 1 234 ? 14.597 4.530 -6.385 1.00 57.69 234 ASN A CA 1
ATOM 1887 C C . ASN A 1 234 ? 14.396 3.424 -5.318 1.00 57.69 234 ASN A C 1
ATOM 1889 O O . ASN A 1 234 ? 15.351 2.772 -4.915 1.00 57.69 234 ASN A O 1
ATOM 1893 N N . SER A 1 235 ? 13.162 3.230 -4.822 1.00 55.84 235 SER A N 1
ATOM 1894 C CA . SER A 1 235 ? 12.855 2.703 -3.490 1.00 55.84 235 SER A CA 1
ATOM 1895 C C . SER A 1 235 ? 12.406 1.234 -3.384 1.00 55.84 235 SER A C 1
ATOM 1897 O O . SER A 1 235 ? 11.945 0.832 -2.321 1.00 55.84 235 SER A O 1
ATOM 1899 N N . GLY A 1 236 ? 12.666 0.389 -4.388 1.00 58.91 236 GLY A N 1
ATOM 1900 C CA . GLY A 1 236 ? 12.914 -1.032 -4.087 1.00 58.91 236 GLY A CA 1
ATOM 1901 C C . GLY A 1 236 ? 11.838 -2.046 -4.459 1.00 58.91 236 GLY A C 1
ATOM 1902 O O . GLY A 1 236 ? 11.515 -2.924 -3.659 1.00 58.91 236 GLY A O 1
ATOM 1903 N N . PHE A 1 237 ? 11.379 -2.009 -5.706 1.00 64.88 237 PHE A N 1
ATOM 1904 C CA . PHE A 1 237 ? 10.674 -3.140 -6.296 1.00 64.88 237 PHE A CA 1
ATOM 1905 C C . PHE A 1 237 ? 11.664 -4.087 -6.991 1.00 64.88 237 PHE A C 1
ATOM 1907 O O . PHE A 1 237 ? 12.396 -3.638 -7.871 1.00 64.88 237 PHE A O 1
ATOM 1914 N N . PHE A 1 238 ? 11.698 -5.369 -6.609 1.00 63.88 238 PHE A N 1
ATOM 1915 C CA . PHE A 1 238 ? 12.428 -6.397 -7.356 1.00 63.88 238 PHE A CA 1
ATOM 1916 C C . PHE A 1 238 ? 11.540 -7.620 -7.555 1.00 63.88 238 PHE A C 1
ATOM 1918 O O . PHE A 1 238 ? 11.036 -8.177 -6.573 1.00 63.88 238 PHE A O 1
ATOM 1925 N N . PRO A 1 239 ? 11.387 -8.094 -8.795 1.00 56.62 239 PRO A N 1
ATOM 1926 C CA . PRO A 1 239 ? 10.728 -9.364 -9.032 1.00 56.62 239 PRO A CA 1
ATOM 1927 C C . PRO A 1 239 ? 11.506 -10.479 -8.326 1.00 56.62 239 PRO A C 1
ATOM 1929 O O . PRO A 1 239 ? 12.734 -10.448 -8.224 1.00 56.62 239 PRO A O 1
ATOM 1932 N N . ALA A 1 240 ? 10.783 -11.464 -7.798 1.00 52.38 240 ALA A N 1
ATOM 1933 C CA . ALA A 1 240 ? 11.415 -12.665 -7.275 1.00 52.38 240 ALA A CA 1
ATOM 1934 C C . ALA A 1 240 ? 11.842 -13.557 -8.450 1.00 52.38 240 ALA A C 1
ATOM 1936 O O . ALA A 1 240 ? 10.990 -13.818 -9.301 1.00 52.38 240 ALA A O 1
ATOM 1937 N N . PRO A 1 241 ? 13.078 -14.090 -8.477 1.00 49.28 241 PRO A N 1
ATOM 1938 C CA . PRO A 1 241 ? 13.462 -15.049 -9.506 1.00 49.28 241 PRO A CA 1
ATOM 1939 C C . PRO A 1 241 ? 12.572 -16.293 -9.391 1.00 49.28 241 PRO A C 1
ATOM 1941 O O . PRO A 1 241 ? 12.500 -16.914 -8.329 1.00 49.28 241 PRO A O 1
ATOM 1944 N N . ALA A 1 242 ? 11.854 -16.621 -10.470 1.00 52.03 242 ALA A N 1
ATOM 1945 C CA . ALA A 1 242 ? 11.067 -17.847 -10.659 1.00 52.03 242 ALA A CA 1
ATOM 1946 C C . ALA A 1 242 ? 10.206 -18.348 -9.464 1.00 52.03 242 ALA A C 1
ATOM 1948 O O . ALA A 1 242 ? 9.992 -19.556 -9.320 1.00 52.03 242 ALA A O 1
ATOM 1949 N N . GLU A 1 243 ? 9.648 -17.455 -8.634 1.00 54.03 243 GLU A N 1
ATOM 1950 C CA . GLU A 1 243 ? 8.641 -17.804 -7.619 1.00 54.03 243 GLU A CA 1
ATOM 1951 C C . GLU A 1 243 ? 7.441 -16.838 -7.610 1.00 54.03 243 GLU A C 1
ATOM 1953 O O . GLU A 1 243 ? 7.536 -15.634 -7.836 1.00 54.03 243 GLU A O 1
ATOM 1958 N N . ASN A 1 244 ? 6.261 -17.397 -7.342 1.00 55.88 244 ASN A N 1
ATOM 1959 C CA . ASN A 1 244 ? 4.979 -16.918 -7.871 1.00 55.88 244 ASN A CA 1
ATOM 1960 C C . ASN A 1 244 ? 4.305 -15.710 -7.157 1.00 55.88 244 ASN A C 1
ATOM 1962 O O . ASN A 1 244 ? 3.076 -15.577 -7.213 1.00 55.88 244 ASN A O 1
ATOM 1966 N N . ILE A 1 245 ? 5.046 -14.877 -6.420 1.00 64.81 245 ILE A N 1
ATOM 1967 C CA . ILE A 1 245 ? 4.504 -13.699 -5.711 1.00 64.81 245 ILE A CA 1
ATOM 1968 C C . ILE A 1 245 ? 5.497 -12.544 -5.850 1.00 64.81 245 ILE A C 1
ATOM 1970 O O . ILE A 1 245 ? 6.686 -12.747 -5.602 1.00 64.81 245 ILE A O 1
ATOM 1974 N N . GLY A 1 246 ? 5.005 -11.357 -6.221 1.00 64.25 246 GLY A N 1
ATOM 1975 C CA . GLY A 1 246 ? 5.810 -10.139 -6.315 1.00 64.25 246 GLY A CA 1
ATOM 1976 C C . GLY A 1 246 ? 6.410 -9.794 -4.957 1.00 64.25 246 GLY A C 1
ATOM 1977 O O . GLY A 1 246 ? 5.852 -10.145 -3.912 1.00 64.25 246 GLY A O 1
ATOM 1978 N N . ARG A 1 247 ? 7.597 -9.193 -4.942 1.00 72.31 247 ARG A N 1
ATOM 1979 C CA . ARG A 1 247 ? 8.293 -8.942 -3.686 1.00 72.31 247 ARG A CA 1
ATOM 1980 C C . ARG A 1 247 ? 8.875 -7.542 -3.627 1.00 72.31 247 ARG A C 1
ATOM 1982 O O . ARG A 1 247 ? 9.305 -6.969 -4.619 1.00 72.31 247 ARG A O 1
ATOM 1989 N N . THR A 1 248 ? 8.925 -7.028 -2.412 1.00 74.19 248 THR A N 1
ATOM 1990 C CA . THR A 1 248 ? 9.554 -5.751 -2.088 1.00 74.19 248 THR A CA 1
ATOM 1991 C C . THR A 1 248 ? 10.818 -5.990 -1.269 1.00 74.19 248 THR A C 1
ATOM 1993 O O . THR A 1 248 ? 10.936 -7.010 -0.568 1.00 74.19 248 THR A O 1
ATOM 1996 N N . LEU A 1 249 ? 11.788 -5.080 -1.383 1.00 76.12 249 LEU A N 1
ATOM 1997 C CA . LEU A 1 249 ? 13.006 -5.134 -0.579 1.00 76.12 249 LEU A CA 1
ATOM 1998 C C . LEU A 1 249 ? 12.676 -4.957 0.903 1.00 76.12 249 LEU A C 1
ATOM 2000 O O . LEU A 1 249 ? 12.069 -3.969 1.305 1.00 76.12 249 LEU A O 1
ATOM 2004 N N . ASN A 1 250 ? 13.163 -5.875 1.737 1.00 79.69 250 ASN A N 1
ATOM 2005 C CA . ASN A 1 250 ? 13.190 -5.653 3.176 1.00 79.69 250 ASN A CA 1
ATOM 2006 C C . ASN A 1 250 ? 14.308 -4.653 3.511 1.00 79.69 250 ASN A C 1
ATOM 2008 O O . ASN A 1 250 ? 15.485 -4.934 3.281 1.00 79.69 250 ASN A O 1
ATOM 2012 N N . LEU A 1 251 ? 13.938 -3.513 4.092 1.00 80.62 251 LEU A N 1
ATOM 2013 C CA . LEU A 1 251 ? 14.860 -2.466 4.550 1.00 80.62 251 LEU A CA 1
ATOM 2014 C C . LEU A 1 251 ? 15.413 -2.737 5.959 1.00 80.62 251 LEU A C 1
ATOM 2016 O O . LEU A 1 251 ? 16.177 -1.943 6.494 1.00 80.62 251 LEU A O 1
ATOM 2020 N N . GLY A 1 252 ? 15.040 -3.853 6.580 1.00 75.38 252 GLY A N 1
ATOM 2021 C CA . GLY A 1 252 ? 15.610 -4.328 7.834 1.00 75.38 252 GLY A CA 1
ATOM 2022 C C . GLY A 1 252 ? 16.914 -5.114 7.651 1.00 75.38 252 GLY A C 1
ATOM 2023 O O . GLY A 1 252 ? 17.413 -5.352 6.544 1.00 75.38 252 GLY A O 1
ATOM 2024 N N . ASP A 1 253 ? 17.453 -5.588 8.770 1.00 65.25 253 ASP A N 1
ATOM 2025 C CA . ASP A 1 253 ? 18.787 -6.208 8.836 1.00 65.25 253 ASP A CA 1
ATOM 2026 C C . ASP A 1 253 ? 18.898 -7.540 8.077 1.00 65.25 253 ASP A C 1
ATOM 2028 O O . ASP A 1 253 ? 19.990 -7.981 7.728 1.00 65.25 253 ASP A O 1
ATOM 2032 N N . ASN A 1 254 ? 17.769 -8.175 7.756 1.00 63.34 254 ASN A N 1
ATOM 2033 C CA . ASN A 1 254 ? 17.754 -9.518 7.174 1.00 63.34 254 ASN A CA 1
ATOM 2034 C C . ASN A 1 254 ? 17.958 -9.550 5.648 1.00 63.34 254 ASN A C 1
ATOM 2036 O O . ASN A 1 254 ? 18.034 -10.646 5.087 1.00 63.34 254 ASN A O 1
ATOM 2040 N N . GLY A 1 255 ? 18.004 -8.387 4.973 1.00 57.59 255 GLY A N 1
ATOM 2041 C CA . GLY A 1 255 ? 18.333 -8.256 3.539 1.00 57.59 255 GLY A CA 1
ATOM 2042 C C . GLY A 1 255 ? 17.553 -9.197 2.608 1.00 57.59 255 GLY A C 1
ATOM 2043 O O . GLY A 1 255 ? 18.073 -9.657 1.593 1.00 57.59 255 GLY A O 1
ATOM 2044 N N . GLY A 1 256 ? 16.345 -9.593 3.014 1.00 67.31 256 GLY A N 1
ATOM 2045 C CA . GLY A 1 256 ? 15.509 -10.560 2.311 1.00 67.31 256 GLY A CA 1
ATOM 2046 C C . GLY A 1 256 ? 14.429 -9.883 1.477 1.00 67.31 256 GLY A C 1
ATOM 2047 O O . GLY A 1 256 ? 14.168 -8.696 1.617 1.00 67.31 256 GLY A O 1
ATOM 2048 N N . MET A 1 257 ? 13.740 -10.659 0.652 1.00 71.81 257 MET A N 1
ATOM 2049 C CA . MET A 1 257 ? 12.557 -10.194 -0.072 1.00 71.81 257 MET A CA 1
ATOM 2050 C C . MET A 1 257 ? 11.292 -10.489 0.743 1.00 71.81 257 MET A C 1
ATOM 2052 O O . MET A 1 257 ? 11.197 -11.569 1.337 1.00 71.81 257 MET A O 1
ATOM 2056 N N . GLN A 1 258 ? 10.316 -9.578 0.776 1.00 75.56 258 GLN A N 1
ATOM 2057 C CA . GLN A 1 258 ? 9.005 -9.829 1.394 1.00 75.56 258 GLN A CA 1
ATOM 2058 C C . GLN A 1 258 ? 7.908 -9.968 0.351 1.00 75.56 258 GLN A C 1
ATOM 2060 O O . GLN A 1 258 ? 7.864 -9.208 -0.607 1.00 75.56 258 GLN A O 1
ATOM 2065 N N . ALA A 1 259 ? 7.028 -10.950 0.557 1.00 77.69 259 ALA A N 1
ATOM 2066 C CA . ALA A 1 259 ? 5.901 -11.203 -0.325 1.00 77.69 259 ALA A CA 1
ATOM 2067 C C . ALA A 1 259 ? 4.902 -10.044 -0.281 1.00 77.69 259 ALA A C 1
ATOM 2069 O O . ALA A 1 259 ? 4.457 -9.640 0.797 1.00 77.69 259 ALA A O 1
ATOM 2070 N N . GLU A 1 260 ? 4.513 -9.579 -1.458 1.00 81.44 260 GLU A N 1
ATOM 2071 C CA . GLU A 1 260 ? 3.552 -8.510 -1.655 1.00 81.44 260 GLU A CA 1
ATOM 2072 C C . GLU A 1 260 ? 2.569 -8.886 -2.767 1.00 81.44 260 GLU A C 1
ATOM 2074 O O . GLU A 1 260 ? 2.880 -9.616 -3.710 1.00 81.44 260 GLU A O 1
ATOM 2079 N N . LEU A 1 261 ? 1.339 -8.416 -2.622 1.00 84.56 261 LEU A N 1
ATOM 2080 C CA . LEU A 1 261 ? 0.245 -8.642 -3.547 1.00 84.56 261 LEU A CA 1
ATOM 2081 C C . LEU A 1 261 ? -0.460 -7.321 -3.811 1.00 84.56 261 LEU A C 1
ATOM 2083 O O . LEU A 1 261 ? -0.558 -6.467 -2.931 1.00 84.56 261 LEU A O 1
ATOM 2087 N N . LEU A 1 262 ? -1.020 -7.206 -5.006 1.00 87.25 262 LEU A N 1
ATOM 2088 C CA . LEU A 1 262 ? -2.018 -6.208 -5.327 1.00 87.25 262 LEU A CA 1
ATOM 2089 C C . LEU A 1 262 ? -3.396 -6.832 -5.280 1.00 87.25 262 LEU A C 1
ATOM 2091 O O . LEU A 1 262 ? -3.614 -7.933 -5.789 1.00 87.25 262 LEU A O 1
ATOM 2095 N N . HIS A 1 263 ? -4.349 -6.087 -4.739 1.00 88.75 263 HIS A N 1
ATOM 2096 C CA . HIS A 1 263 ? -5.756 -6.397 -4.908 1.00 88.75 263 HIS A CA 1
ATOM 2097 C C . HIS A 1 263 ? -6.571 -5.175 -5.306 1.00 88.75 263 HIS A C 1
ATOM 2099 O O . HIS A 1 263 ? -6.185 -4.030 -5.052 1.00 88.75 263 HIS A O 1
ATOM 2105 N N . ARG A 1 264 ? -7.719 -5.411 -5.946 1.00 87.31 264 ARG A N 1
ATOM 2106 C CA . ARG A 1 264 ? -8.657 -4.334 -6.286 1.00 87.31 264 ARG A CA 1
ATOM 2107 C C . ARG A 1 264 ? -9.195 -3.679 -5.016 1.00 87.31 264 ARG A C 1
ATOM 2109 O O . ARG A 1 264 ? -9.348 -4.347 -3.992 1.00 87.31 264 ARG A O 1
ATOM 2116 N N . LYS A 1 265 ? -9.510 -2.382 -5.089 1.00 88.12 265 LYS A N 1
ATOM 2117 C CA . LYS A 1 265 ? -10.088 -1.609 -3.977 1.00 88.12 265 LYS A CA 1
ATOM 2118 C C . LYS A 1 265 ? -11.189 -2.400 -3.262 1.00 88.12 265 LYS A C 1
ATOM 2120 O O . LYS A 1 265 ? -12.114 -2.874 -3.912 1.00 88.12 265 LYS A O 1
ATOM 2125 N N . ILE A 1 266 ? -11.115 -2.464 -1.937 1.00 89.94 266 ILE A N 1
ATOM 2126 C CA . ILE A 1 266 ? -12.245 -2.842 -1.082 1.00 89.94 266 ILE A CA 1
ATOM 2127 C C . ILE A 1 266 ? -12.600 -1.672 -0.175 1.00 89.94 266 ILE A C 1
ATOM 2129 O O . ILE A 1 266 ? -11.746 -0.823 0.106 1.00 89.94 266 ILE A O 1
ATOM 2133 N N . SER A 1 267 ? -13.833 -1.643 0.315 1.00 90.38 267 SER A N 1
ATOM 2134 C CA . SER A 1 267 ? -14.234 -0.655 1.318 1.00 90.38 267 SER A CA 1
ATOM 2135 C C . SER A 1 267 ? -13.685 -1.031 2.696 1.00 90.38 267 SER A C 1
ATOM 2137 O O . SER A 1 267 ? -13.890 -2.147 3.185 1.00 90.38 267 SER A O 1
ATOM 2139 N N . PHE A 1 268 ? -13.009 -0.093 3.364 1.00 89.50 268 PHE A N 1
ATOM 2140 C CA . PHE A 1 268 ? -12.585 -0.273 4.748 1.00 89.50 268 PHE A CA 1
ATOM 2141 C C . PHE A 1 268 ? -13.792 -0.393 5.674 1.00 89.50 268 PHE A C 1
ATOM 2143 O O . PHE A 1 268 ? -14.763 0.353 5.554 1.00 89.50 268 PHE A O 1
ATOM 2150 N N . LYS A 1 269 ? -13.699 -1.319 6.632 1.00 93.44 269 LYS A N 1
ATOM 2151 C CA . LYS A 1 269 ? -14.706 -1.546 7.675 1.00 93.44 269 LYS A CA 1
ATOM 2152 C C . LYS A 1 269 ? -14.048 -1.424 9.046 1.00 93.44 269 LYS A C 1
ATOM 2154 O O . LYS A 1 269 ? -12.925 -1.914 9.195 1.00 93.44 269 LYS A O 1
ATOM 2159 N N . PRO A 1 270 ? -14.719 -0.857 10.067 1.00 94.88 270 PRO A N 1
ATOM 2160 C CA . PRO A 1 270 ? -14.158 -0.749 11.422 1.00 94.88 270 PRO A CA 1
ATOM 2161 C C . PRO A 1 270 ? -13.664 -2.095 11.980 1.00 94.88 270 PRO A C 1
ATOM 2163 O O . PRO A 1 270 ? -12.635 -2.183 12.653 1.00 94.88 270 PRO A O 1
ATOM 2166 N N . SER A 1 271 ? -14.336 -3.187 11.601 1.00 94.94 271 SER A N 1
ATOM 2167 C CA . SER A 1 271 ? -13.959 -4.563 11.937 1.00 94.94 271 SER A CA 1
ATOM 2168 C C . SER A 1 271 ? -12.595 -5.008 11.392 1.00 94.94 271 SER A C 1
ATOM 2170 O O . SER A 1 271 ? -12.031 -5.975 11.908 1.00 94.94 271 SER A O 1
ATOM 2172 N N . PHE A 1 272 ? -12.057 -4.343 10.365 1.00 95.75 272 PHE A N 1
ATOM 2173 C CA . PHE A 1 272 ? -10.755 -4.657 9.769 1.00 95.75 272 PHE A CA 1
ATOM 2174 C C . PHE A 1 272 ? -9.590 -3.989 10.490 1.00 95.75 272 PHE A C 1
ATOM 2176 O O . PHE A 1 272 ? -8.468 -4.474 10.377 1.00 95.75 272 PHE A O 1
ATOM 2183 N N . LEU A 1 273 ? -9.827 -2.915 11.247 1.00 97.06 273 LEU A N 1
ATOM 2184 C CA . LEU A 1 273 ? -8.770 -2.254 12.007 1.00 97.06 273 LEU A CA 1
ATOM 2185 C C . LEU A 1 273 ? -8.185 -3.235 13.035 1.00 97.06 273 LEU A C 1
ATOM 2187 O O . LEU A 1 273 ? -8.938 -3.912 13.747 1.00 97.06 273 LEU A O 1
ATOM 2191 N N . ARG A 1 274 ? -6.855 -3.338 13.107 1.00 96.88 274 ARG A N 1
ATOM 2192 C CA . ARG A 1 274 ? -6.148 -4.226 14.047 1.00 96.88 274 ARG A CA 1
ATOM 2193 C C . ARG A 1 274 ? -5.274 -3.466 15.022 1.00 96.88 274 ARG A C 1
ATOM 2195 O O . ARG A 1 274 ? -5.373 -3.716 16.216 1.00 96.88 274 ARG A O 1
ATOM 2202 N N . GLN A 1 275 ? -4.456 -2.555 14.516 1.00 97.25 275 GLN A N 1
ATOM 2203 C CA . GLN A 1 275 ? -3.553 -1.735 15.314 1.00 97.25 275 GLN A CA 1
ATOM 2204 C C . GLN A 1 275 ? -3.480 -0.333 14.709 1.00 97.25 275 GLN A C 1
ATOM 2206 O O . GLN A 1 275 ? -3.747 -0.138 13.521 1.00 97.25 275 GLN A O 1
ATOM 2211 N N . VAL A 1 276 ? -3.126 0.641 15.535 1.00 97.69 276 VAL A N 1
ATOM 2212 C CA . VAL A 1 276 ? -2.817 2.012 15.132 1.00 97.69 276 VAL A CA 1
ATOM 2213 C C . VAL A 1 276 ? -1.534 2.417 15.843 1.00 97.69 276 VAL A C 1
ATOM 2215 O O . VAL A 1 276 ? -1.246 1.921 16.932 1.00 97.69 276 VAL A O 1
ATOM 2218 N N . GLY A 1 277 ? -0.718 3.240 15.202 1.00 97.19 277 GLY A N 1
ATOM 2219 C CA . GLY A 1 277 ? 0.571 3.621 15.749 1.00 97.19 277 GLY A CA 1
ATOM 2220 C C . GLY A 1 277 ? 1.256 4.687 14.919 1.00 97.19 277 GLY A C 1
ATOM 2221 O O . GLY A 1 277 ? 0.640 5.365 14.096 1.00 97.19 277 GLY A O 1
ATOM 2222 N N . TRP A 1 278 ? 2.553 4.826 15.154 1.00 97.56 278 TRP A N 1
ATOM 2223 C CA . TRP A 1 278 ? 3.377 5.849 14.535 1.00 97.56 278 TRP A CA 1
ATOM 2224 C C . TRP A 1 278 ? 4.660 5.230 14.016 1.00 97.56 278 TRP A C 1
ATOM 2226 O O . TRP A 1 278 ? 5.363 4.566 14.773 1.00 97.56 278 TRP A O 1
ATOM 2236 N N . ILE A 1 279 ? 4.989 5.522 12.764 1.00 96.75 279 ILE A N 1
ATOM 2237 C CA . ILE A 1 279 ? 6.349 5.362 12.252 1.00 96.75 279 ILE A CA 1
ATOM 2238 C C . ILE A 1 279 ? 7.113 6.590 12.732 1.00 96.75 279 ILE A C 1
ATOM 2240 O O . ILE A 1 279 ? 6.758 7.725 12.394 1.00 96.75 279 ILE A O 1
ATOM 2244 N N . LYS A 1 280 ? 8.107 6.379 13.588 1.00 94.88 280 LYS A N 1
ATOM 2245 C CA . LYS A 1 280 ? 8.809 7.452 14.303 1.00 94.88 280 LYS A CA 1
ATOM 2246 C C . LYS A 1 280 ? 10.253 7.579 13.866 1.00 94.88 280 LYS A C 1
ATOM 2248 O O . LYS A 1 280 ? 10.808 8.670 13.960 1.00 94.88 280 LYS A O 1
ATOM 2253 N N . ARG A 1 281 ? 10.858 6.479 13.427 1.00 90.56 281 ARG A N 1
ATOM 2254 C CA . ARG A 1 281 ? 12.288 6.402 13.149 1.00 90.56 281 ARG A CA 1
ATOM 2255 C C . ARG A 1 281 ? 12.528 6.394 11.651 1.00 90.56 281 ARG A C 1
ATOM 2257 O O . ARG A 1 281 ? 11.743 5.839 10.882 1.00 90.56 281 ARG A O 1
ATOM 2264 N N . GLU A 1 282 ? 13.642 6.974 11.236 1.00 86.06 282 GLU A N 1
ATOM 2265 C CA . GLU A 1 282 ? 14.177 6.700 9.905 1.00 86.06 282 GLU A CA 1
ATOM 2266 C C . GLU A 1 282 ? 14.496 5.207 9.768 1.00 86.06 282 GLU A C 1
ATOM 2268 O O . GLU A 1 282 ? 14.703 4.505 10.763 1.00 86.06 282 GLU A O 1
ATOM 2273 N N . SER A 1 283 ? 14.473 4.705 8.536 1.00 82.81 283 SER A N 1
ATOM 2274 C CA . SER A 1 283 ? 14.963 3.353 8.289 1.00 82.81 283 SER A CA 1
ATOM 2275 C C . SER A 1 283 ? 16.468 3.323 8.535 1.00 82.81 283 SER A C 1
ATOM 2277 O O . SER A 1 283 ? 17.181 4.252 8.156 1.00 82.81 283 SER A O 1
ATOM 2279 N N . LEU A 1 284 ? 16.955 2.256 9.168 1.00 79.69 284 LEU A N 1
ATOM 2280 C CA . LEU A 1 284 ? 18.390 2.068 9.402 1.00 79.69 284 LEU A CA 1
ATOM 2281 C C . LEU A 1 284 ? 19.155 1.792 8.102 1.00 79.69 284 LEU A C 1
ATOM 2283 O O . LEU A 1 284 ? 20.379 1.919 8.070 1.00 79.69 284 LEU A O 1
ATOM 2287 N N . ARG A 1 285 ? 18.444 1.417 7.033 1.00 80.56 285 ARG A N 1
ATOM 2288 C CA . ARG A 1 285 ? 19.014 1.141 5.719 1.00 80.56 285 ARG A CA 1
ATOM 2289 C C . ARG A 1 285 ? 18.366 2.025 4.669 1.00 80.56 285 ARG A C 1
ATOM 2291 O O . ARG A 1 285 ? 17.156 2.232 4.659 1.00 80.56 285 ARG A O 1
ATOM 2298 N N . THR A 1 286 ? 19.178 2.502 3.737 1.00 79.56 286 THR A N 1
ATOM 2299 C CA . THR A 1 286 ? 18.655 3.095 2.508 1.00 79.56 286 THR A CA 1
ATOM 2300 C C . THR A 1 286 ? 18.244 1.991 1.544 1.00 79.56 286 THR A C 1
ATOM 2302 O O . THR A 1 286 ? 18.695 0.841 1.647 1.00 79.56 286 THR A O 1
ATOM 2305 N N . VAL A 1 287 ? 17.402 2.342 0.573 1.00 78.19 287 VAL A N 1
ATOM 2306 C CA . VAL A 1 287 ? 17.030 1.385 -0.469 1.00 78.19 287 VAL A CA 1
ATOM 2307 C C . VAL A 1 287 ? 18.257 0.989 -1.276 1.00 78.19 287 VAL A C 1
ATOM 2309 O O . VAL A 1 287 ? 18.418 -0.187 -1.576 1.00 78.19 287 VAL A O 1
ATOM 2312 N N . GLU A 1 288 ? 19.152 1.927 -1.574 1.00 78.44 288 GLU A N 1
ATOM 2313 C CA . GLU A 1 288 ? 20.394 1.671 -2.297 1.00 78.44 288 GLU A CA 1
ATOM 2314 C C . GLU A 1 288 ? 21.222 0.579 -1.611 1.00 78.44 288 GLU A C 1
ATOM 2316 O O . GLU A 1 288 ? 21.681 -0.355 -2.268 1.00 78.44 288 GLU A O 1
ATOM 2321 N N . THR A 1 289 ? 21.358 0.629 -0.281 1.00 80.19 289 THR A N 1
ATOM 2322 C CA . THR A 1 289 ? 22.070 -0.413 0.471 1.00 80.19 289 THR A CA 1
ATOM 2323 C C . THR A 1 289 ? 21.322 -1.748 0.458 1.00 80.19 289 THR A C 1
ATOM 2325 O O . THR A 1 289 ? 21.952 -2.797 0.344 1.00 80.19 289 THR A O 1
ATOM 2328 N N . ALA A 1 290 ? 19.990 -1.750 0.565 1.00 79.75 290 ALA A N 1
ATOM 2329 C CA . ALA A 1 290 ? 19.191 -2.979 0.466 1.00 79.75 290 ALA A CA 1
ATOM 2330 C C . ALA A 1 290 ? 19.265 -3.614 -0.937 1.00 79.75 290 ALA A C 1
ATOM 2332 O O . ALA A 1 290 ? 19.418 -4.829 -1.066 1.00 79.75 290 ALA A O 1
ATOM 2333 N N . ARG A 1 291 ? 19.243 -2.786 -1.986 1.00 77.38 291 ARG A N 1
ATOM 2334 C CA . ARG A 1 291 ? 19.439 -3.172 -3.389 1.00 77.38 291 ARG A CA 1
ATOM 2335 C C . ARG A 1 291 ? 20.816 -3.770 -3.611 1.00 77.38 291 ARG A C 1
ATOM 2337 O O . ARG A 1 291 ? 20.910 -4.816 -4.244 1.00 77.38 291 ARG A O 1
ATOM 2344 N N . GLN A 1 292 ? 21.873 -3.137 -3.110 1.00 77.94 292 GLN A N 1
ATOM 2345 C CA . GLN A 1 292 ? 23.223 -3.652 -3.309 1.00 77.94 292 GLN A CA 1
ATOM 2346 C C . GLN A 1 292 ? 23.390 -5.039 -2.680 1.00 77.94 292 GLN A C 1
ATOM 2348 O O . GLN A 1 292 ? 23.974 -5.920 -3.301 1.00 77.94 292 GLN A O 1
ATOM 2353 N N . ASP A 1 293 ? 22.828 -5.267 -1.494 1.00 76.75 293 ASP A N 1
ATOM 2354 C CA . ASP A 1 293 ? 22.855 -6.583 -0.853 1.00 76.75 293 ASP A CA 1
ATOM 2355 C C . ASP A 1 293 ? 22.050 -7.627 -1.625 1.00 76.75 293 ASP A C 1
ATOM 2357 O O . ASP A 1 293 ? 22.517 -8.754 -1.795 1.00 76.75 293 ASP A O 1
ATOM 2361 N N . TYR A 1 294 ? 20.873 -7.251 -2.135 1.00 74.81 294 TYR A N 1
ATOM 2362 C CA . TYR A 1 294 ? 20.097 -8.104 -3.031 1.00 74.81 294 TYR A CA 1
ATOM 2363 C C . TYR A 1 294 ? 20.922 -8.491 -4.264 1.00 74.81 294 TYR A C 1
ATOM 2365 O O . TYR A 1 294 ? 21.110 -9.674 -4.540 1.00 74.81 294 TYR A O 1
ATOM 2373 N N . LEU A 1 295 ? 21.493 -7.508 -4.961 1.00 73.19 295 LEU A N 1
ATOM 2374 C CA . LEU A 1 295 ? 22.326 -7.738 -6.140 1.00 73.19 295 LEU A CA 1
ATOM 2375 C C . LEU A 1 295 ? 23.596 -8.525 -5.816 1.00 73.19 295 LEU A C 1
ATOM 2377 O O . LEU A 1 295 ? 24.047 -9.284 -6.654 1.00 73.19 295 LEU A O 1
ATOM 2381 N N . ASN A 1 296 ? 24.174 -8.403 -4.623 1.00 74.94 296 ASN A N 1
ATOM 2382 C CA . ASN A 1 296 ? 25.315 -9.228 -4.222 1.00 74.94 296 ASN A CA 1
ATOM 2383 C C . ASN A 1 296 ? 24.893 -10.680 -3.961 1.00 74.94 296 ASN A C 1
ATOM 2385 O O . ASN A 1 296 ? 25.624 -11.609 -4.293 1.00 74.94 296 ASN A O 1
ATOM 2389 N N . ARG A 1 297 ? 23.711 -10.880 -3.369 1.00 70.06 297 ARG A N 1
ATOM 2390 C CA . ARG A 1 297 ? 23.182 -12.197 -2.999 1.00 70.06 297 ARG A CA 1
ATOM 2391 C C . ARG A 1 297 ? 22.690 -12.997 -4.198 1.00 70.06 297 ARG A C 1
ATOM 2393 O O . ARG A 1 297 ? 22.912 -14.201 -4.254 1.00 70.06 297 ARG A O 1
ATOM 2400 N N . PHE A 1 298 ? 22.024 -12.326 -5.129 1.00 64.69 298 PHE A N 1
ATOM 2401 C CA . PHE A 1 298 ? 21.464 -12.922 -6.340 1.00 64.69 298 PHE A CA 1
ATOM 2402 C C . PHE A 1 298 ? 22.306 -12.588 -7.578 1.00 64.69 298 PHE A C 1
ATOM 2404 O O . PHE A 1 298 ? 21.941 -12.933 -8.693 1.00 64.69 298 PHE A O 1
ATOM 2411 N N . GLY A 1 299 ? 23.457 -11.936 -7.402 1.00 61.03 299 GLY A N 1
ATOM 2412 C CA . GLY A 1 299 ? 24.283 -11.402 -8.485 1.00 61.03 299 GLY A CA 1
ATOM 2413 C C . GLY A 1 299 ? 24.785 -12.438 -9.467 1.00 61.03 299 GLY A C 1
ATOM 2414 O O . GLY A 1 299 ? 24.910 -12.129 -10.643 1.00 61.03 299 GLY A O 1
ATOM 2415 N N . ASP A 1 300 ? 25.029 -13.669 -9.025 1.00 56.53 300 ASP A N 1
ATOM 2416 C CA . ASP A 1 300 ? 25.442 -14.749 -9.921 1.00 56.53 300 ASP A CA 1
ATOM 2417 C C . ASP A 1 300 ? 24.262 -15.307 -10.739 1.00 56.53 300 ASP A C 1
ATOM 2419 O O . ASP A 1 300 ? 24.441 -15.669 -11.902 1.00 56.53 300 ASP A O 1
ATOM 2423 N N . GLU A 1 301 ? 23.038 -15.282 -10.199 1.00 54.44 301 GLU A N 1
ATOM 2424 C CA . GLU A 1 301 ? 21.808 -15.559 -10.957 1.00 54.44 301 GLU A CA 1
ATOM 2425 C C . GLU A 1 301 ? 21.510 -14.414 -11.936 1.00 54.44 301 GLU A C 1
ATOM 2427 O O . GLU A 1 301 ? 21.208 -14.654 -13.100 1.00 54.44 301 GLU A O 1
ATOM 2432 N N . MET A 1 302 ? 21.710 -13.163 -11.517 1.00 55.66 302 MET A N 1
ATOM 2433 C CA . MET A 1 302 ? 21.541 -11.983 -12.371 1.00 55.66 302 MET A CA 1
ATOM 2434 C C . MET A 1 302 ? 22.603 -11.905 -13.477 1.00 55.66 302 MET A C 1
ATOM 2436 O O . MET A 1 302 ? 22.270 -11.565 -14.610 1.00 55.66 302 MET A O 1
ATOM 2440 N N . LYS A 1 303 ? 23.856 -12.290 -13.197 1.00 54.78 303 LYS A N 1
ATOM 2441 C CA . LYS A 1 303 ? 24.915 -12.478 -14.206 1.00 54.78 303 LYS A CA 1
ATOM 2442 C C . LYS A 1 303 ? 24.583 -13.612 -15.162 1.00 54.78 303 LYS A C 1
ATOM 2444 O O . LYS A 1 303 ? 24.870 -13.509 -16.345 1.00 54.78 303 LYS A O 1
ATOM 2449 N N . HIS A 1 304 ? 23.956 -14.685 -14.683 1.00 47.34 304 HIS A N 1
ATOM 2450 C CA . HIS A 1 304 ? 23.462 -15.743 -15.556 1.00 47.34 304 HIS A CA 1
ATOM 2451 C C . HIS A 1 304 ? 22.348 -15.235 -16.483 1.00 47.34 304 HIS A C 1
ATOM 2453 O O . HIS A 1 304 ? 22.334 -15.591 -17.661 1.00 47.34 304 HIS A O 1
ATOM 2459 N N . ILE A 1 305 ? 21.472 -14.348 -15.996 1.00 49.44 305 ILE A N 1
ATOM 2460 C CA . ILE A 1 305 ? 20.509 -13.632 -16.839 1.00 49.44 305 ILE A CA 1
ATOM 2461 C C . ILE A 1 305 ? 21.262 -12.728 -17.831 1.00 49.44 305 ILE A C 1
ATOM 2463 O O . ILE A 1 305 ? 20.942 -12.768 -19.010 1.00 49.44 305 ILE A O 1
ATOM 2467 N N . GLU A 1 306 ? 22.308 -11.996 -17.428 1.00 51.25 306 GLU A N 1
ATOM 2468 C CA . GLU A 1 306 ? 23.183 -11.226 -18.340 1.00 51.25 306 GLU A CA 1
ATOM 2469 C C . GLU A 1 306 ? 23.916 -12.079 -19.388 1.00 51.25 306 GLU A C 1
ATOM 2471 O O . GLU A 1 306 ? 24.079 -11.666 -20.535 1.00 51.25 306 GLU A O 1
ATOM 2476 N N . 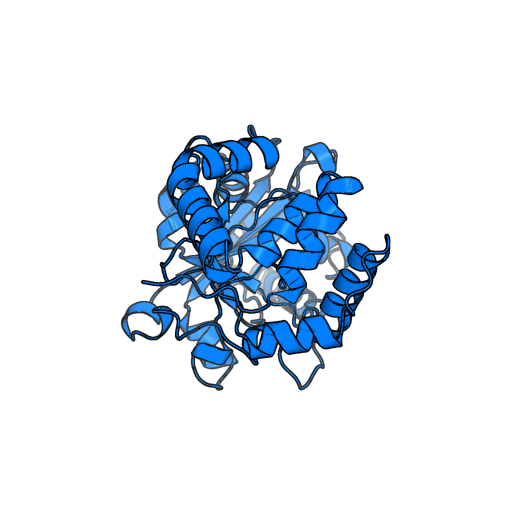ASP A 1 307 ? 24.326 -13.292 -19.044 1.00 48.34 307 ASP A N 1
ATOM 2477 C CA . ASP A 1 307 ? 24.971 -14.214 -19.976 1.00 48.34 307 ASP A CA 1
ATOM 2478 C C . ASP A 1 307 ? 23.954 -14.867 -20.924 1.00 48.34 307 ASP A C 1
ATOM 2480 O O . ASP A 1 307 ? 24.255 -15.096 -22.099 1.00 48.34 307 ASP A O 1
ATOM 2484 N N . LEU A 1 308 ? 22.725 -15.122 -20.460 1.00 43.12 308 LEU A N 1
ATOM 2485 C CA . LEU A 1 308 ? 21.604 -15.497 -21.324 1.00 43.12 308 LEU A CA 1
ATOM 2486 C C . LEU A 1 308 ? 21.203 -14.333 -22.251 1.00 43.12 308 LEU A C 1
ATOM 2488 O O . LEU A 1 308 ? 20.945 -14.589 -23.429 1.00 43.12 308 LEU A O 1
ATOM 2492 N N . ARG A 1 309 ? 21.269 -13.074 -21.774 1.00 52.03 309 ARG A N 1
ATOM 2493 C CA . ARG A 1 309 ? 21.119 -11.835 -22.572 1.00 52.03 309 ARG A CA 1
ATOM 2494 C C . ARG A 1 309 ? 22.152 -11.765 -23.701 1.00 52.03 309 ARG A C 1
ATOM 2496 O O . ARG A 1 309 ? 21.784 -11.486 -24.837 1.00 52.03 309 ARG A O 1
ATOM 2503 N N . ARG A 1 310 ? 23.430 -12.066 -23.427 1.00 48.00 310 ARG A N 1
ATOM 2504 C CA . ARG A 1 310 ? 24.504 -12.054 -24.448 1.00 48.00 310 ARG A CA 1
ATOM 2505 C C . ARG A 1 310 ? 24.314 -13.125 -25.521 1.00 48.00 310 ARG A C 1
ATOM 2507 O O . ARG A 1 310 ? 24.468 -12.841 -26.704 1.00 48.00 310 ARG A O 1
ATOM 2514 N N . ARG A 1 311 ? 23.907 -14.333 -25.117 1.00 45.06 311 ARG A N 1
ATOM 2515 C CA . ARG A 1 311 ? 23.733 -15.475 -26.032 1.00 45.06 311 ARG A CA 1
ATOM 2516 C C . ARG A 1 311 ? 22.483 -15.380 -26.907 1.00 45.06 311 ARG A C 1
ATOM 2518 O O . ARG A 1 311 ? 22.510 -15.852 -28.039 1.00 45.06 311 ARG A O 1
ATOM 2525 N N . GLN A 1 312 ? 21.388 -14.794 -26.415 1.00 44.16 312 GLN A N 1
ATOM 2526 C CA . GLN A 1 312 ? 20.169 -14.594 -27.216 1.00 44.16 312 GLN A CA 1
ATOM 2527 C C . GLN A 1 312 ? 20.312 -13.469 -28.257 1.00 44.16 312 GLN A C 1
ATOM 2529 O O . GLN A 1 312 ? 19.628 -13.508 -29.276 1.00 44.16 312 GLN A O 1
ATOM 2534 N N . LEU A 1 313 ? 21.235 -12.522 -28.052 1.00 44.34 313 LEU A N 1
ATOM 2535 C CA . LEU A 1 313 ? 21.546 -11.429 -28.985 1.00 44.34 313 LEU A CA 1
ATOM 2536 C C . LEU A 1 313 ? 22.600 -11.786 -30.052 1.00 44.34 313 LEU A C 1
ATOM 2538 O O . LEU A 1 313 ? 22.983 -10.928 -30.844 1.00 44.34 313 LEU A O 1
ATOM 2542 N N . GLY A 1 314 ? 23.056 -13.041 -30.117 1.00 43.81 314 GL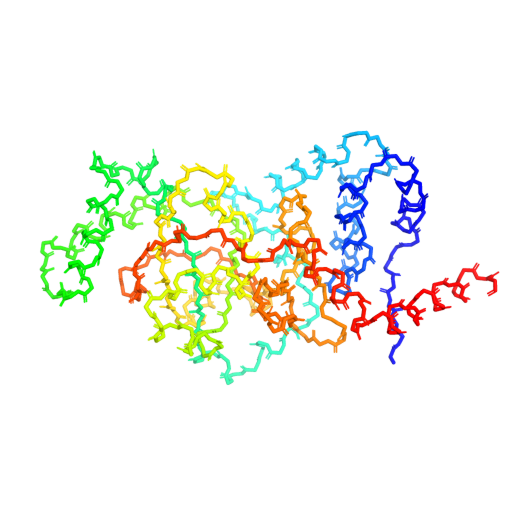Y A N 1
ATOM 2543 C CA . GLY A 1 314 ? 23.996 -13.479 -31.150 1.00 43.81 314 GLY A CA 1
ATOM 2544 C C . GLY A 1 314 ? 25.405 -12.896 -31.004 1.00 43.81 314 GLY A C 1
ATOM 2545 O O . GLY A 1 314 ? 26.002 -12.492 -32.003 1.00 43.81 314 GLY A O 1
ATOM 2546 N N . GLN A 1 315 ? 25.941 -12.887 -29.779 1.00 41.38 315 GLN A N 1
ATOM 2547 C CA . GLN A 1 315 ? 27.383 -13.018 -29.540 1.00 41.38 315 GLN A CA 1
ATOM 2548 C C . GLN A 1 315 ? 27.689 -14.385 -28.929 1.00 41.38 315 GLN A C 1
ATOM 2550 O O . GLN A 1 315 ? 26.997 -14.784 -27.963 1.00 41.38 315 GLN A O 1
#

Secondary structure (DSSP, 8-state):
-------HHHHHHHHHHTTT-HHHHHHHHHHHT-SS--HHHHHHHHHHS-S--STTHHHHHHHHIIIIIS--TT-SSPPGGGTS--TT-GGGSGGGTTPEEEEEEESHHHHHTS---S-HHHHHHHHHHHHH-TT-HHHHHHHHHHHHHHHHH--S--EEEEEGGGTHHHHTSTTHHHHHHHHTT-TTS-HHHHTS-EEEEEEEEEHHHHHHHH-S-HHHHEE---TTSS---SS-EEPPTTSSS-EEE--STT--EEE-EEE------GGGEEEEEEE-S--SS-HHHHHHHHHHHSHHHHHHHHHHHHHHTT-

Solvent-accessible surface area (backbone atoms only — not comparable to full-atom values): 17579 Å² total; per-residue (Å²): 132,86,84,72,78,85,51,73,67,56,52,64,47,53,70,59,40,72,75,78,48,78,59,62,37,53,39,50,49,32,49,64,60,38,71,63,62,35,65,69,51,50,51,54,47,44,72,72,45,54,93,62,90,50,95,50,48,70,55,43,52,52,50,47,35,51,74,41,32,51,30,57,63,83,53,90,65,75,31,49,64,40,77,46,40,35,76,85,40,72,75,74,44,77,84,43,46,79,36,38,34,28,35,81,40,69,46,58,60,36,51,76,69,22,75,48,83,73,53,73,67,55,52,51,51,51,52,49,55,33,72,77,42,72,81,42,63,69,55,43,53,52,45,45,55,43,35,55,39,35,49,69,72,45,51,34,34,69,38,71,31,31,55,39,83,82,42,52,80,43,67,75,41,96,60,20,49,41,47,46,34,23,41,63,26,39,62,88,75,28,16,67,85,68,74,43,66,44,49,31,36,34,35,43,45,47,41,43,59,51,48,68,76,54,78,53,63,72,54,52,32,40,25,56,56,53,67,82,76,55,78,90,51,72,48,41,67,45,63,47,86,98,49,79,46,16,26,24,37,14,33,46,95,78,56,43,75,31,68,33,33,25,30,57,64,72,78,70,51,74,86,26,59,74,50,71,49,53,28,64,55,60,68,93,41,53,45,65,60,36,47,51,50,40,49,66,73,44,33,69,62,52,47,48,51,52,51,50,53,43,51,76,71,75,99

Foldseek 3Di:
DDQPQLDPLLVVLLVVCVVPDDQLSLLSVQQRQWRQQDSVNVVVLCVQQPSDSDVCSLVSLVVCCDPAAQAFQPDPDAHVCLVDFGDDFPCPDPVQQQFKKKAKDFCVCLCPQLPDDDDPVVVLVLLVVCLVPVPPPVSQVVVQSSLVSVQNVRGFHWGKIATPVVLVVLVPDPLSVQQCCLAQLVLVLFCVVVVFKTKMWMFMDRPNQQCVVPVPDPSSFKHADGSSRDRRGSRFWHQDPPHRFTWGARLDPPLDTGGMMIGTDDRDHSVGTDHIDINGHGRPGGSVRSVVSVCVVCVVVVVVVVVSVVVVVPD

Organism: NCBI:txid1817773

Radius of gyration: 20.25 Å; Cα contacts (8 Å, |Δi|>4): 490; chains: 1; bounding box: 50×41×55 Å

Mean predicted aligned error: 8.74 Å

Sequence (315 aa):
MAFQINSPELLDRLDRETARQSDLRTSFENLVLEEHLPLEREQSYLDFVPPDVSDSWGAQHQEYLAEKVQLANTSSTPPECFLYPASPSPVTKELIKNQHLARLESLEPLHRRGGYRGSLNDLVQFFEDYLKDRNDPVKTERMMALFDSWNLELDARPVFCTFWGALQNDLEQEDWADRLRDRLGLAHYSPGILNRSIPVALFSYPLRTVLDEHSVGVLAALTPPTSLDSKISNSGFFPAPAENIGRTLNLGDNGGMQAELLHRKISFKPSFLRQVGWIKRESLRTVETARQDYLNRFGDEMKHIEDLRRRQLGQ

pLDDT: mean 78.41, std 15.62, range [30.17, 97.69]